Protein AF-A0A7S2MU26-F1 (afdb_monomer)

Secondary structure (DSSP, 8-state):
----------SS---EEEETTEEEE---GGGS-HHHHTTSPP-PPPPPPTT---SS--SEEEE--BTTTEES-TTT-S--SSPEEEETTEEE-TTS-EEEE-TTHHHHHHHHHHHHHTT---EEEEEE-S-HHHHHHHHHH-EEETTEEHHHHEEEEEEEE---TTTTTHHHHHHHHHHH---GGGEEE-

Solvent-accessible surface area (backbone atoms only — not comparable to full-atom values): 11649 Å² total; per-residue (Å²): 132,86,82,80,87,76,88,83,84,67,99,60,91,74,76,70,51,71,58,97,96,49,77,48,68,80,76,63,70,89,74,51,61,75,81,50,66,81,71,48,80,75,74,76,74,75,81,68,55,94,86,54,66,69,97,64,76,54,48,31,40,34,33,37,42,66,78,61,38,28,41,68,35,64,84,75,49,90,49,31,63,64,63,43,79,75,52,94,61,27,36,28,29,63,69,70,51,72,36,35,46,40,92,58,42,61,61,52,52,36,50,50,51,51,42,39,76,72,64,70,64,46,43,35,29,37,42,28,63,60,48,63,83,37,52,54,56,46,32,58,59,40,71,56,48,96,97,35,29,49,50,75,61,39,41,88,86,30,63,35,72,58,76,56,92,92,58,75,63,57,65,35,52,50,53,39,36,67,70,66,71,53,59,74,93,37,50,45,81,85

Structure (mmCIF, N/CA/C/O backbone):
data_AF-A0A7S2MU26-F1
#
_entry.id   AF-A0A7S2MU26-F1
#
loop_
_atom_site.group_PDB
_atom_site.id
_atom_site.type_symbol
_atom_site.label_atom_id
_atom_site.label_alt_id
_atom_site.label_comp_id
_atom_site.label_asym_id
_atom_site.label_entity_id
_atom_site.label_seq_id
_atom_site.pdbx_PDB_ins_code
_atom_site.Cartn_x
_atom_site.Cartn_y
_atom_site.Cartn_z
_atom_site.occupancy
_atom_site.B_iso_or_equiv
_atom_site.auth_seq_id
_atom_site.auth_comp_id
_atom_site.auth_asym_id
_atom_site.auth_atom_id
_atom_site.pdbx_PDB_model_num
ATOM 1 N N . ALA A 1 1 ? -25.580 27.764 -19.545 1.00 63.22 1 ALA A N 1
ATOM 2 C CA . ALA A 1 1 ? -25.760 26.609 -20.446 1.00 63.22 1 ALA A CA 1
ATOM 3 C C . ALA A 1 1 ? -24.429 26.361 -21.139 1.00 63.22 1 ALA A C 1
ATOM 5 O O . ALA A 1 1 ? -23.721 27.331 -21.369 1.00 63.22 1 ALA A O 1
ATOM 6 N N . THR A 1 2 ? -24.044 25.112 -21.388 1.00 62.62 2 THR A N 1
ATOM 7 C CA . THR A 1 2 ? -22.788 24.823 -22.097 1.00 62.62 2 THR A CA 1
ATOM 8 C C . THR A 1 2 ? -22.994 25.043 -23.589 1.00 62.62 2 THR A C 1
ATOM 10 O O . THR A 1 2 ? -23.892 24.432 -24.167 1.00 62.62 2 THR A O 1
ATOM 13 N N . ASP A 1 3 ? -22.174 25.894 -24.202 1.00 72.88 3 ASP A N 1
ATOM 14 C CA . ASP A 1 3 ? -22.275 26.177 -25.631 1.00 72.88 3 ASP A CA 1
A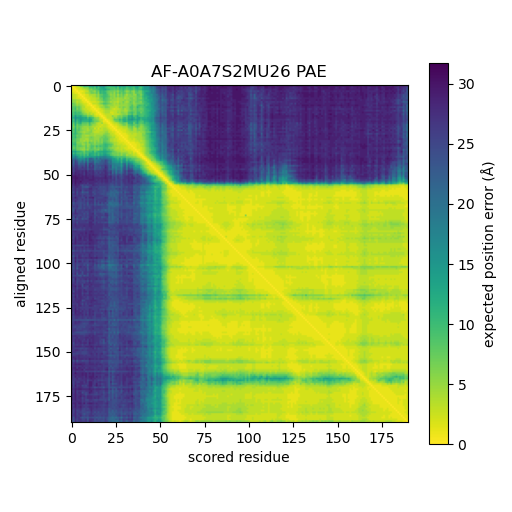TOM 15 C C . ASP A 1 3 ? -21.852 24.960 -26.458 1.00 72.88 3 ASP A C 1
ATOM 17 O O . ASP A 1 3 ? -20.739 24.439 -26.340 1.00 72.88 3 ASP A O 1
ATOM 21 N N . VAL A 1 4 ? -22.758 24.496 -27.319 1.00 73.31 4 VAL A N 1
ATOM 22 C CA . VAL A 1 4 ? -22.468 23.428 -28.277 1.00 73.31 4 VAL A CA 1
ATOM 23 C C . VAL A 1 4 ? -21.772 24.053 -29.480 1.00 73.31 4 VAL A C 1
ATOM 25 O O . VAL A 1 4 ? -22.410 24.648 -30.342 1.00 73.31 4 VAL A O 1
ATOM 28 N N . LEU A 1 5 ? -20.447 23.910 -29.536 1.00 71.56 5 LEU A N 1
ATOM 29 C CA . LEU A 1 5 ? -19.626 24.526 -30.583 1.00 71.56 5 LEU A CA 1
ATOM 30 C C . LEU A 1 5 ? -19.844 23.894 -31.967 1.00 71.56 5 LEU A C 1
ATOM 32 O O . LEU A 1 5 ? -19.774 24.592 -32.976 1.00 71.56 5 LEU A O 1
ATOM 36 N N . ARG A 1 6 ? -20.078 22.574 -32.031 1.00 67.62 6 ARG A N 1
ATOM 37 C CA . ARG A 1 6 ? -20.374 21.811 -33.259 1.00 67.62 6 ARG A CA 1
ATOM 38 C C . ARG A 1 6 ? -21.176 20.551 -32.932 1.00 67.62 6 ARG A C 1
ATOM 40 O O . ARG A 1 6 ? -20.992 19.964 -31.868 1.00 67.62 6 ARG A O 1
ATOM 47 N N . ALA A 1 7 ? -22.009 20.111 -33.873 1.00 73.56 7 ALA A N 1
ATOM 48 C CA . ALA A 1 7 ? -22.749 18.855 -33.800 1.00 73.56 7 ALA A CA 1
ATOM 49 C C . ALA A 1 7 ? -22.646 18.095 -35.129 1.00 73.56 7 ALA A C 1
ATOM 51 O O . ALA A 1 7 ? -22.616 18.702 -36.199 1.00 73.56 7 ALA A O 1
ATOM 52 N N . TRP A 1 8 ? -22.609 16.765 -35.054 1.00 70.12 8 TRP A N 1
ATOM 53 C CA . TRP A 1 8 ? -22.577 15.877 -36.215 1.00 70.12 8 TRP A CA 1
ATOM 54 C C . TRP A 1 8 ? -23.608 14.767 -36.052 1.00 70.12 8 TRP A C 1
ATOM 56 O O . TRP A 1 8 ? -23.779 14.227 -34.959 1.00 70.12 8 TRP A O 1
ATOM 66 N N . TRP A 1 9 ? -24.259 14.406 -37.155 1.00 74.19 9 TRP A N 1
ATOM 67 C CA . TRP A 1 9 ? -25.189 13.284 -37.205 1.00 74.19 9 TRP A CA 1
ATOM 68 C C . TRP A 1 9 ? -24.453 12.011 -37.601 1.00 74.19 9 TRP A C 1
ATOM 70 O O . TRP A 1 9 ? -23.693 11.996 -38.569 1.00 74.19 9 TRP A O 1
ATOM 80 N N . LEU A 1 10 ? -24.687 10.933 -36.854 1.00 68.19 10 LEU A N 1
ATOM 81 C CA . LEU A 1 10 ? -24.168 9.619 -37.213 1.00 68.19 10 LEU A CA 1
ATOM 82 C C . LEU A 1 10 ? -25.081 8.970 -38.263 1.00 68.19 10 LEU A C 1
ATOM 84 O O . LEU A 1 10 ? -26.303 9.054 -38.139 1.00 68.19 10 LEU A O 1
ATOM 88 N N . PRO A 1 11 ? -24.519 8.265 -39.260 1.00 70.75 11 PRO A N 1
ATOM 89 C CA . PRO A 1 11 ? -25.303 7.623 -40.317 1.00 70.75 11 PRO A CA 1
ATOM 90 C C . PRO A 1 11 ? -26.115 6.419 -39.818 1.00 70.75 11 PRO A C 1
ATOM 92 O O . PRO A 1 11 ? -26.994 5.928 -40.521 1.00 70.75 11 PRO A O 1
ATOM 95 N N . ARG A 1 12 ? -25.806 5.904 -38.620 1.00 71.00 12 ARG A N 1
ATOM 96 C CA . ARG A 1 12 ? -26.532 4.813 -37.964 1.00 71.00 12 ARG A CA 1
ATOM 97 C C . ARG A 1 12 ? -26.686 5.113 -36.469 1.00 71.00 12 ARG A C 1
ATOM 99 O O . ARG A 1 12 ? -25.740 5.628 -35.870 1.00 71.00 12 ARG A O 1
ATOM 106 N N . PRO A 1 13 ? -27.832 4.770 -35.855 1.00 73.88 13 PRO A N 1
ATOM 107 C CA . PRO A 1 13 ? -28.030 4.934 -34.419 1.00 73.88 13 PRO A CA 1
ATOM 108 C C . PRO A 1 13 ? -27.064 4.043 -33.627 1.00 73.88 13 PRO A C 1
ATOM 110 O O . PRO A 1 13 ? -26.784 2.908 -34.018 1.00 73.88 13 PRO A O 1
ATOM 113 N N . VAL A 1 14 ? -26.569 4.550 -32.495 1.00 74.94 14 VAL A N 1
ATOM 114 C CA . VAL A 1 14 ? -25.640 3.827 -31.611 1.00 74.94 14 VAL A CA 1
ATOM 115 C C . VAL A 1 14 ? -26.378 3.380 -30.359 1.00 74.94 14 VAL A C 1
ATOM 117 O O . VAL A 1 14 ? -27.167 4.135 -29.793 1.00 74.94 14 VAL A O 1
ATOM 120 N N . ARG A 1 15 ? -26.116 2.154 -29.901 1.00 77.38 15 ARG A N 1
ATOM 121 C CA . ARG A 1 15 ? -26.694 1.665 -28.647 1.00 77.38 15 ARG A CA 1
ATOM 122 C C . ARG A 1 15 ? -26.016 2.348 -27.466 1.00 77.38 15 ARG A C 1
ATOM 124 O O . ARG A 1 15 ? -24.821 2.174 -27.252 1.00 77.38 15 ARG A O 1
ATOM 131 N N . VAL A 1 16 ? -26.800 3.078 -26.685 1.00 77.94 16 VAL A N 1
ATOM 132 C CA . VAL A 1 16 ? -26.362 3.700 -25.433 1.00 77.94 16 VAL A CA 1
ATOM 133 C C . VAL A 1 16 ? -26.738 2.805 -24.247 1.00 77.94 16 VAL A C 1
ATOM 135 O O . VAL A 1 16 ? -27.772 2.137 -24.270 1.00 77.94 16 VAL A O 1
ATOM 138 N N . LYS A 1 17 ? -25.907 2.780 -23.203 1.00 71.25 17 LYS A N 1
ATOM 139 C CA . LYS A 1 17 ? -26.239 2.209 -21.887 1.00 71.25 17 LYS A CA 1
ATOM 140 C C . LYS A 1 17 ? -25.962 3.255 -20.809 1.00 71.25 17 LYS A C 1
ATOM 142 O O . LYS A 1 17 ? -24.968 3.973 -20.899 1.00 71.25 17 LYS A O 1
ATOM 147 N N . GLY A 1 18 ? -26.809 3.337 -19.788 1.00 72.75 18 GLY A N 1
ATOM 148 C CA . GLY A 1 18 ? -26.628 4.288 -18.691 1.00 72.75 18 GLY A CA 1
ATOM 149 C C . GLY A 1 18 ? -27.900 4.523 -17.886 1.00 72.75 18 GLY A C 1
ATOM 150 O O . GLY A 1 18 ? -28.928 3.901 -18.147 1.00 72.75 18 GLY A O 1
ATOM 151 N N . GLN A 1 19 ? -27.801 5.426 -16.915 1.00 55.31 19 GLN A N 1
ATOM 152 C CA . GLN A 1 19 ? -28.928 5.972 -16.157 1.00 55.31 19 GLN A CA 1
ATOM 153 C C . GLN A 1 19 ? -29.099 7.464 -16.507 1.00 55.31 19 GLN A C 1
ATOM 155 O O . GLN A 1 19 ? -28.171 8.058 -17.069 1.00 55.31 19 GLN A O 1
ATOM 160 N N . PRO A 1 20 ? -30.255 8.093 -16.216 1.00 59.41 20 PRO A N 1
ATOM 161 C CA . PRO A 1 20 ? -30.476 9.503 -16.529 1.00 59.41 20 PRO A CA 1
ATOM 162 C C . PRO A 1 20 ? -29.340 10.393 -16.005 1.00 59.41 20 PRO A C 1
ATOM 164 O O . PRO A 1 20 ? -29.012 10.365 -14.824 1.00 59.41 20 PRO A O 1
ATOM 167 N N . GLY A 1 21 ? -28.725 11.165 -16.905 1.00 61.19 21 GLY A N 1
ATOM 168 C CA . GLY A 1 21 ? -27.618 12.078 -16.597 1.00 61.19 21 GLY A CA 1
ATOM 169 C C . GLY A 1 21 ? -26.227 11.577 -17.001 1.00 61.19 21 GLY A C 1
ATOM 170 O O . GLY A 1 21 ? -25.357 12.407 -17.247 1.00 61.19 21 GLY A O 1
ATOM 171 N N . VAL A 1 22 ? -26.011 10.263 -17.164 1.00 59.53 22 VAL A N 1
ATOM 172 C CA . VAL A 1 22 ? -24.729 9.719 -17.651 1.00 59.53 22 VAL A CA 1
ATOM 173 C C . VAL A 1 22 ? -24.962 8.544 -18.595 1.00 59.53 22 VAL A C 1
ATOM 175 O O . VAL A 1 22 ? -25.379 7.456 -18.196 1.00 59.53 22 VAL A O 1
ATOM 178 N N . TRP A 1 23 ? -24.616 8.755 -19.862 1.00 67.38 23 TRP A N 1
ATOM 179 C CA . TRP A 1 23 ? -24.748 7.763 -20.922 1.00 67.38 23 TRP A CA 1
ATOM 180 C C . TRP A 1 23 ? -23.368 7.369 -21.428 1.00 67.38 23 TRP A C 1
ATOM 182 O O . TRP A 1 23 ? -22.530 8.227 -21.706 1.00 67.38 23 TRP A O 1
ATOM 192 N N . ARG A 1 24 ? -23.135 6.067 -21.583 1.00 70.88 24 ARG A N 1
ATOM 193 C CA . ARG A 1 24 ? -21.933 5.532 -22.217 1.00 70.88 24 ARG A CA 1
ATOM 194 C C . ARG A 1 24 ? -22.320 4.824 -23.508 1.00 70.88 24 ARG A C 1
ATOM 196 O O . ARG A 1 24 ? -23.299 4.081 -23.567 1.00 70.88 24 ARG A O 1
ATOM 203 N N . THR A 1 25 ? -21.528 5.051 -24.545 1.00 76.56 25 THR A N 1
ATOM 204 C CA . THR A 1 25 ? -21.662 4.375 -25.832 1.00 76.56 25 THR A CA 1
ATOM 205 C C . THR A 1 25 ? -20.289 4.124 -26.433 1.00 76.56 25 THR A C 1
ATOM 207 O O . THR A 1 25 ? -19.322 4.806 -26.091 1.00 76.56 25 THR A O 1
ATOM 210 N N . SER A 1 26 ? -20.209 3.139 -27.319 1.00 76.44 26 SER A N 1
ATOM 211 C CA . SER A 1 26 ? -19.020 2.859 -28.117 1.00 76.44 26 SER A CA 1
ATOM 212 C C . SER A 1 26 ? -19.318 3.253 -29.556 1.00 76.44 26 SER A C 1
ATOM 214 O O . SER A 1 26 ? -20.181 2.658 -30.200 1.00 76.44 26 SER A O 1
ATOM 216 N N . VAL A 1 27 ? -18.610 4.263 -30.056 1.00 73.19 27 VAL A N 1
ATOM 217 C CA . VAL A 1 27 ? -18.728 4.722 -31.443 1.00 73.19 27 VAL A CA 1
ATOM 218 C C . VAL A 1 27 ? -17.528 4.179 -32.222 1.00 73.19 27 VAL A C 1
ATOM 220 O O . VAL A 1 27 ? -16.396 4.512 -31.869 1.00 73.19 27 VAL A O 1
ATOM 223 N N . PRO A 1 28 ? -17.724 3.333 -33.251 1.00 70.69 28 PRO A N 1
ATOM 224 C CA . PRO A 1 28 ? -16.621 2.856 -34.080 1.00 70.69 28 PRO A CA 1
ATOM 225 C C . PRO A 1 28 ? -15.850 4.026 -34.697 1.00 70.69 28 PRO A C 1
ATOM 227 O O . PRO A 1 28 ? -16.462 4.932 -35.257 1.00 70.69 28 PRO A O 1
ATOM 230 N N . ALA A 1 29 ? -14.517 3.995 -34.660 1.00 71.00 29 ALA A N 1
ATOM 231 C CA . ALA A 1 29 ? -13.700 5.101 -35.171 1.00 71.00 29 ALA A CA 1
ATOM 232 C C . ALA A 1 29 ? -14.055 5.468 -36.625 1.00 71.00 29 ALA A C 1
ATOM 234 O O . ALA A 1 29 ? -14.172 6.637 -36.969 1.00 71.00 29 ALA A O 1
ATOM 235 N N . GLN A 1 30 ? -14.332 4.465 -37.459 1.00 75.69 30 GLN A N 1
ATOM 236 C CA . GLN A 1 30 ? -14.706 4.624 -38.868 1.00 75.69 30 GLN A CA 1
ATOM 237 C C . GLN A 1 30 ? -15.970 5.463 -39.131 1.00 75.69 30 GLN A C 1
ATOM 239 O O . GLN A 1 30 ? -16.144 5.935 -40.248 1.00 75.69 30 GLN A O 1
ATOM 244 N N . VAL A 1 31 ? -16.856 5.654 -38.142 1.00 73.81 31 VAL A N 1
ATOM 245 C CA . VAL A 1 31 ? -18.049 6.508 -38.310 1.00 73.81 31 VAL A CA 1
ATOM 246 C C . VAL A 1 31 ? -17.828 7.943 -37.827 1.00 73.81 31 VAL A C 1
ATOM 248 O O . VAL A 1 31 ? -18.733 8.769 -37.932 1.00 73.81 31 VAL A O 1
ATOM 251 N N . LEU A 1 32 ? -16.643 8.250 -37.291 1.00 73.12 32 LEU A N 1
ATOM 252 C CA . LEU A 1 32 ? -16.285 9.589 -36.844 1.00 73.12 32 LEU A CA 1
ATOM 253 C C . LEU A 1 32 ? -15.705 10.414 -38.004 1.00 73.12 32 LEU A C 1
ATOM 255 O O . LEU A 1 32 ? -14.879 9.899 -38.764 1.00 73.12 32 LEU A O 1
ATOM 259 N N . PRO A 1 33 ? -16.074 11.705 -38.124 1.00 73.31 33 PRO A N 1
ATOM 260 C CA . PRO A 1 33 ? -15.451 12.631 -39.062 1.00 73.31 33 PRO A CA 1
ATOM 261 C C . PRO A 1 33 ? -13.918 12.632 -38.939 1.00 73.31 33 PRO A C 1
ATOM 263 O O . PRO A 1 33 ? -13.427 12.696 -37.810 1.00 73.31 33 PRO A O 1
ATOM 266 N N . PRO A 1 34 ? -13.154 12.661 -40.053 1.00 74.94 34 PRO A N 1
ATOM 267 C CA . PRO A 1 34 ? -11.684 12.662 -40.051 1.00 74.94 34 PRO A CA 1
ATOM 268 C C . PRO A 1 34 ? -11.054 13.671 -39.079 1.00 74.94 34 PRO A C 1
ATOM 270 O O . PRO A 1 34 ? -10.099 13.352 -38.378 1.00 74.94 34 PRO A O 1
ATOM 273 N N . ALA A 1 35 ? -11.650 14.860 -38.961 1.00 72.88 35 ALA A N 1
ATOM 274 C CA . ALA A 1 35 ? -11.193 15.922 -38.066 1.00 72.88 35 ALA A CA 1
ATOM 275 C C . ALA A 1 35 ? -11.218 15.550 -36.569 1.00 72.88 35 ALA A C 1
ATOM 277 O O . ALA A 1 35 ? -10.471 16.136 -35.792 1.00 72.88 35 ALA A O 1
ATOM 278 N N . LEU A 1 36 ? -12.051 14.590 -36.150 1.00 69.94 36 LEU A N 1
ATOM 279 C CA . LEU A 1 36 ? -12.115 14.132 -34.758 1.00 69.94 36 LEU A CA 1
ATOM 280 C C . LEU A 1 36 ? -11.086 13.039 -34.439 1.00 69.94 36 LEU A C 1
ATOM 282 O O . LEU A 1 36 ? -10.737 12.874 -33.274 1.00 69.94 36 LEU A O 1
ATOM 286 N N . HIS A 1 37 ? -10.537 12.340 -35.438 1.00 70.06 37 HIS A N 1
ATOM 287 C CA . HIS A 1 37 ? -9.541 11.279 -35.206 1.00 70.06 37 HIS A CA 1
ATOM 288 C C . HIS A 1 37 ? -8.237 11.806 -34.603 1.00 70.06 37 HIS A C 1
ATOM 290 O O . HIS A 1 37 ? -7.586 11.091 -33.850 1.00 70.06 37 HIS A O 1
ATOM 296 N N . ALA A 1 38 ? -7.867 13.052 -34.910 1.00 65.69 38 ALA A N 1
ATOM 297 C CA . ALA A 1 38 ? -6.651 13.686 -34.397 1.00 65.69 38 ALA A CA 1
ATOM 298 C C . ALA A 1 38 ? -6.811 14.280 -32.984 1.00 65.69 38 ALA A C 1
ATOM 300 O O . ALA A 1 38 ? -5.814 14.557 -32.324 1.00 65.69 38 ALA A O 1
ATOM 301 N N . VAL A 1 39 ? -8.051 14.506 -32.536 1.00 64.31 39 VAL A N 1
ATOM 302 C CA . VAL A 1 39 ? -8.361 15.240 -31.293 1.00 64.31 39 VAL A CA 1
ATOM 303 C C . VAL A 1 39 ? -8.911 14.312 -30.211 1.00 64.31 39 VAL A C 1
ATOM 305 O O . VAL A 1 39 ? -8.829 14.620 -29.023 1.00 64.31 39 VAL A O 1
ATOM 308 N N . LEU A 1 40 ? -9.464 13.161 -30.598 1.00 62.88 40 LEU A N 1
ATOM 309 C CA . LEU A 1 40 ? -9.886 12.159 -29.635 1.00 62.88 40 LEU A CA 1
ATOM 310 C C . LEU A 1 40 ? -8.660 11.459 -29.044 1.00 62.88 40 LEU A C 1
ATOM 312 O O . LEU A 1 40 ? -7.769 11.054 -29.796 1.00 62.88 40 LEU A O 1
ATOM 316 N N . PRO A 1 41 ? -8.612 11.266 -27.714 1.00 57.66 41 PRO A N 1
ATOM 317 C CA . PRO A 1 41 ? -7.606 10.404 -27.125 1.00 57.66 41 PRO A CA 1
ATOM 318 C C . PRO A 1 41 ? -7.727 9.039 -27.802 1.00 57.66 41 PRO A C 1
ATOM 320 O O . PRO A 1 41 ? -8.812 8.448 -27.823 1.00 57.66 41 PRO A O 1
ATOM 323 N N . ARG A 1 42 ? -6.629 8.562 -28.409 1.00 57.31 42 ARG A N 1
ATOM 324 C CA . ARG A 1 42 ? -6.552 7.190 -28.922 1.00 57.31 42 ARG A CA 1
ATOM 325 C C . ARG A 1 42 ? -7.069 6.284 -27.813 1.00 57.31 42 ARG A C 1
ATOM 327 O O . ARG A 1 42 ? -6.603 6.399 -26.679 1.00 57.31 42 ARG A O 1
ATOM 334 N N . ALA A 1 43 ? -8.065 5.455 -28.132 1.00 54.31 43 ALA A N 1
ATOM 335 C CA . ALA A 1 43 ? -8.594 4.488 -27.184 1.00 54.31 43 ALA A CA 1
ATOM 336 C C . ALA A 1 43 ? -7.411 3.788 -26.511 1.00 54.31 43 ALA A C 1
ATOM 338 O O . ALA A 1 43 ? -6.463 3.400 -27.203 1.00 54.31 43 ALA A O 1
ATOM 339 N N . ALA A 1 44 ? -7.457 3.673 -25.179 1.00 53.00 44 ALA A N 1
ATOM 340 C CA . ALA A 1 44 ? -6.534 2.795 -24.480 1.00 53.00 44 ALA A CA 1
ATOM 341 C C . ALA A 1 44 ? -6.528 1.455 -25.236 1.00 53.00 44 ALA A C 1
ATOM 343 O O . ALA A 1 44 ? -7.610 1.018 -25.659 1.00 53.00 44 ALA A O 1
ATOM 344 N N . PRO A 1 45 ? -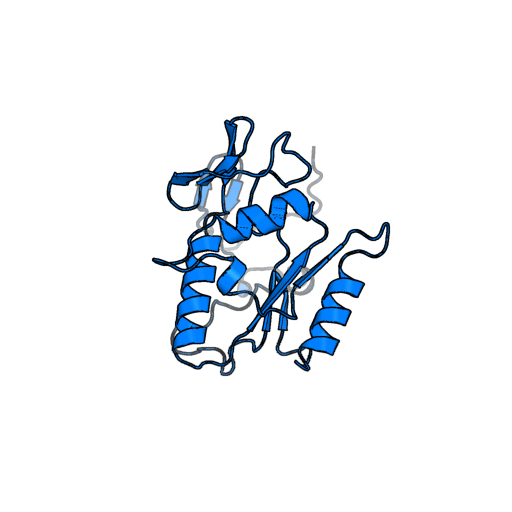5.347 0.867 -25.502 1.00 51.66 45 PRO A N 1
ATOM 345 C CA . PRO A 1 45 ? -5.275 -0.391 -26.226 1.00 51.66 45 PRO A CA 1
ATOM 346 C C . PRO A 1 45 ? -6.257 -1.381 -25.599 1.00 51.66 45 PRO A C 1
ATOM 348 O O . PRO A 1 45 ? -6.489 -1.348 -24.386 1.00 51.66 45 PRO A O 1
ATOM 351 N N . ALA A 1 46 ? -6.889 -2.206 -26.439 1.00 46.19 46 ALA A N 1
ATOM 352 C CA . ALA A 1 46 ? -7.763 -3.265 -25.953 1.00 46.19 46 ALA A CA 1
ATOM 353 C C . ALA A 1 46 ? -7.041 -4.029 -24.828 1.00 46.19 46 ALA A C 1
ATOM 355 O O . ALA A 1 46 ? -5.821 -4.201 -24.925 1.00 46.19 46 ALA A O 1
ATOM 356 N N . PRO A 1 47 ? -7.745 -4.450 -23.759 1.00 44.72 47 PRO A N 1
ATOM 357 C CA . PRO A 1 47 ? -7.120 -5.302 -22.760 1.00 44.72 47 PRO A CA 1
ATOM 358 C C . PRO A 1 47 ? -6.489 -6.491 -23.497 1.00 44.72 47 PRO A C 1
ATOM 360 O O . PRO A 1 47 ? -7.162 -7.061 -24.366 1.00 44.72 47 PRO A O 1
ATOM 363 N N . PRO A 1 48 ? -5.209 -6.807 -23.229 1.00 45.47 48 PRO A N 1
ATOM 364 C CA . PRO A 1 48 ? -4.520 -7.876 -23.934 1.00 45.47 48 PRO A CA 1
ATOM 365 C C . PRO A 1 48 ? -5.329 -9.167 -23.820 1.00 45.47 48 PRO A C 1
ATOM 367 O O . PRO A 1 48 ? -6.009 -9.416 -22.817 1.00 45.47 48 PRO A O 1
ATOM 370 N N . SER A 1 49 ? -5.288 -9.972 -24.880 1.00 40.50 49 SER A N 1
ATOM 371 C CA . SER A 1 49 ? -5.879 -11.310 -24.865 1.00 40.50 49 SER A CA 1
ATOM 372 C C . SER A 1 49 ? -5.326 -12.092 -23.660 1.00 40.50 49 SER A C 1
ATOM 374 O O . SER A 1 49 ? -4.157 -11.914 -23.331 1.00 40.50 49 SER A O 1
ATOM 376 N N . PRO A 1 50 ? -6.080 -13.004 -23.016 1.00 47.44 50 PRO A N 1
ATOM 377 C CA . PRO A 1 50 ? -5.546 -13.865 -21.950 1.00 47.44 50 PRO A CA 1
ATOM 378 C C . PRO A 1 50 ? -4.288 -14.663 -22.349 1.00 47.44 50 PRO A C 1
ATOM 380 O O . PRO A 1 50 ? -3.584 -15.165 -21.479 1.00 47.44 50 PRO A O 1
ATOM 383 N N . ALA A 1 51 ? -4.015 -14.786 -23.655 1.00 44.28 51 ALA A N 1
ATOM 384 C CA . ALA A 1 51 ? -2.818 -15.409 -24.219 1.00 44.28 51 ALA A CA 1
ATOM 385 C C . ALA A 1 51 ? -1.599 -14.465 -24.335 1.00 44.28 51 ALA A C 1
ATOM 387 O O . ALA A 1 51 ? -0.489 -14.935 -24.551 1.00 44.28 51 ALA A O 1
ATOM 388 N N . GLU A 1 52 ? -1.785 -13.155 -24.179 1.00 44.97 52 GLU A N 1
ATOM 389 C CA . GLU A 1 52 ? -0.732 -12.136 -24.138 1.00 44.97 52 GLU A CA 1
ATOM 390 C C . GLU A 1 52 ? -0.494 -11.738 -22.676 1.00 44.97 52 GLU A C 1
ATOM 392 O O . GLU A 1 52 ? -0.795 -10.626 -22.237 1.00 44.97 52 GLU A O 1
ATOM 397 N N . MET A 1 53 ? 0.035 -12.667 -21.878 1.00 43.94 53 MET A N 1
ATOM 398 C CA . MET A 1 53 ? 0.732 -12.254 -20.663 1.00 43.94 53 MET A CA 1
ATOM 399 C C . MET A 1 53 ? 1.879 -11.339 -21.111 1.00 43.94 53 MET A C 1
ATOM 401 O O . MET A 1 53 ? 2.647 -11.762 -21.975 1.00 43.94 53 MET A O 1
ATOM 405 N N . PRO A 1 54 ? 2.009 -10.097 -20.606 1.00 49.78 54 PRO A N 1
ATOM 406 C CA . PRO A 1 54 ? 3.175 -9.292 -20.936 1.00 49.78 54 PRO A CA 1
ATOM 407 C C . PRO A 1 54 ? 4.410 -10.117 -20.573 1.00 49.78 54 PRO A C 1
ATOM 409 O O . PRO A 1 54 ? 4.513 -10.576 -19.436 1.00 49.78 54 PRO A O 1
ATOM 412 N N . ASP A 1 55 ? 5.318 -10.317 -21.534 1.00 56.34 55 ASP A N 1
ATOM 413 C CA . ASP A 1 55 ? 6.498 -11.197 -21.432 1.00 56.34 55 ASP A CA 1
ATOM 414 C C . ASP A 1 55 ? 7.391 -10.919 -20.205 1.00 56.34 55 ASP A C 1
ATOM 416 O O . ASP A 1 55 ? 8.341 -11.656 -19.940 1.00 56.34 55 ASP A O 1
ATOM 420 N N . ARG A 1 56 ? 7.127 -9.848 -19.442 1.00 71.75 56 ARG A N 1
ATOM 421 C CA . ARG A 1 56 ? 7.796 -9.524 -18.184 1.00 71.75 56 ARG A CA 1
ATOM 422 C C . ARG A 1 56 ? 6.816 -8.910 -17.186 1.00 71.75 56 ARG A C 1
ATOM 424 O O . ARG A 1 56 ? 6.302 -7.814 -17.400 1.00 71.75 56 ARG A O 1
ATOM 431 N N . LEU A 1 57 ? 6.611 -9.594 -16.061 1.00 83.81 57 LEU A N 1
ATOM 432 C CA . LEU A 1 57 ? 6.065 -8.981 -14.849 1.00 83.81 57 LEU A CA 1
ATOM 433 C C . LEU A 1 57 ? 7.016 -7.861 -14.374 1.00 83.81 57 LEU A C 1
ATOM 435 O O . LEU A 1 57 ? 8.231 -7.973 -14.580 1.00 83.81 57 LEU A O 1
ATOM 439 N N . PRO A 1 58 ? 6.510 -6.787 -13.736 1.00 91.38 58 PRO A N 1
ATOM 440 C CA . PRO A 1 58 ? 7.380 -5.777 -13.144 1.00 91.38 58 PRO A CA 1
ATOM 441 C C . PRO A 1 58 ? 8.267 -6.426 -12.080 1.00 91.38 58 PRO A C 1
ATOM 443 O O . PRO A 1 58 ? 7.812 -7.262 -11.300 1.00 91.38 58 PRO A O 1
ATOM 446 N N . ARG A 1 59 ? 9.535 -6.019 -12.011 1.00 91.44 59 ARG A N 1
ATOM 447 C CA . ARG A 1 59 ? 10.459 -6.523 -10.980 1.00 91.44 59 ARG A CA 1
ATOM 448 C C . ARG A 1 59 ? 10.268 -5.824 -9.639 1.00 91.44 59 ARG A C 1
ATOM 450 O O . ARG A 1 59 ? 10.725 -6.322 -8.609 1.00 91.44 59 ARG A O 1
ATOM 457 N N . LEU A 1 60 ? 9.618 -4.664 -9.652 1.00 95.50 60 LEU A N 1
ATOM 458 C CA . LEU A 1 60 ? 9.346 -3.862 -8.473 1.00 95.50 60 LEU A CA 1
ATOM 459 C C . LEU A 1 60 ? 7.989 -3.175 -8.599 1.00 95.50 60 LEU A C 1
ATOM 461 O O . LEU A 1 60 ? 7.705 -2.530 -9.607 1.00 95.50 60 LEU A O 1
ATOM 465 N N . ILE A 1 61 ? 7.179 -3.280 -7.553 1.00 97.44 61 ILE A N 1
ATOM 466 C CA . ILE A 1 61 ? 5.927 -2.540 -7.421 1.00 97.44 61 ILE A CA 1
ATOM 467 C C . ILE A 1 61 ? 6.042 -1.627 -6.210 1.00 97.44 61 ILE A C 1
ATOM 469 O O . ILE A 1 61 ? 6.331 -2.084 -5.105 1.00 97.44 61 ILE A O 1
ATOM 473 N N . VAL A 1 62 ? 5.834 -0.335 -6.430 1.00 97.88 62 VAL A N 1
ATOM 474 C CA . VAL A 1 62 ? 5.929 0.711 -5.417 1.00 97.88 62 VAL A CA 1
ATOM 475 C C . VAL A 1 62 ? 4.530 1.237 -5.137 1.00 97.88 62 VAL A C 1
ATOM 477 O O . VAL A 1 62 ? 3.880 1.743 -6.045 1.00 97.88 62 VAL A O 1
ATOM 480 N N . PHE A 1 63 ? 4.087 1.137 -3.888 1.00 98.06 63 PHE A N 1
ATOM 481 C CA . PHE A 1 63 ? 2.796 1.650 -3.439 1.00 98.06 63 PHE A CA 1
ATOM 482 C C . PHE A 1 63 ? 2.966 2.992 -2.718 1.00 98.06 63 PHE A C 1
ATOM 484 O O . PHE A 1 63 ? 3.730 3.086 -1.748 1.00 98.06 63 PHE A O 1
ATOM 491 N N . ASP A 1 64 ? 2.213 4.018 -3.114 1.00 96.81 64 ASP A N 1
ATOM 492 C CA . ASP A 1 64 ? 1.739 4.992 -2.128 1.00 96.81 64 ASP A CA 1
ATOM 493 C C . ASP A 1 64 ? 0.713 4.332 -1.185 1.00 96.81 64 ASP A C 1
ATOM 495 O O . ASP A 1 64 ? 0.298 3.196 -1.391 1.00 96.81 64 ASP A O 1
ATOM 499 N N . LEU A 1 65 ? 0.328 5.012 -0.104 1.00 97.19 65 LEU A N 1
ATOM 500 C CA . LEU A 1 65 ? -0.562 4.463 0.918 1.00 97.19 65 LEU A CA 1
ATOM 501 C C . LEU A 1 65 ? -1.875 5.232 1.031 1.00 97.19 65 LEU A C 1
ATOM 503 O O . LEU A 1 65 ? -2.926 4.708 0.675 1.00 97.19 65 LEU A O 1
ATOM 507 N N . ASP A 1 66 ? -1.829 6.462 1.542 1.00 95.50 66 ASP A N 1
ATOM 508 C CA . ASP A 1 66 ? -3.025 7.281 1.742 1.00 95.50 66 ASP A CA 1
ATOM 509 C C . ASP A 1 66 ? -3.723 7.529 0.392 1.00 95.50 66 ASP A C 1
ATOM 511 O O . ASP A 1 66 ? -3.094 7.992 -0.556 1.00 95.50 66 ASP A O 1
ATOM 515 N N . GLY A 1 67 ? -5.006 7.162 0.289 1.00 93.38 67 GLY A N 1
ATOM 516 C CA . GLY A 1 67 ? -5.798 7.297 -0.939 1.00 93.38 67 GLY A CA 1
ATOM 517 C C . GLY A 1 67 ? -5.518 6.250 -2.028 1.00 93.38 67 GLY A C 1
ATOM 518 O O . GLY A 1 67 ? -6.186 6.268 -3.060 1.00 93.38 67 GLY A O 1
ATOM 519 N N . VAL A 1 68 ? -4.567 5.334 -1.804 1.00 96.25 68 VAL A N 1
ATOM 520 C CA . VAL A 1 68 ? -4.242 4.220 -2.719 1.00 96.25 68 VAL A CA 1
ATOM 521 C C . VAL A 1 68 ? -4.545 2.870 -2.082 1.00 96.25 68 VAL A C 1
ATOM 523 O O . VAL A 1 68 ? -5.176 2.007 -2.691 1.00 96.25 68 VAL A O 1
ATOM 526 N N . VAL A 1 69 ? -4.121 2.684 -0.834 1.00 98.25 69 VAL A N 1
ATOM 527 C CA . VAL A 1 69 ? -4.280 1.439 -0.080 1.00 98.25 69 VAL A CA 1
ATOM 528 C C . VAL A 1 69 ? -5.522 1.492 0.803 1.00 98.25 69 VAL A C 1
ATOM 530 O O . VAL A 1 69 ? -6.238 0.496 0.899 1.00 98.25 69 VAL A O 1
ATOM 533 N N . TRP A 1 70 ? -5.815 2.643 1.408 1.00 98.38 70 TRP A N 1
ATOM 534 C CA . TRP A 1 70 ? -6.930 2.786 2.340 1.00 98.38 70 TRP A CA 1
ATOM 535 C C . TRP A 1 70 ? -7.591 4.164 2.324 1.00 98.38 70 TRP A C 1
ATOM 537 O O . TRP A 1 70 ? -7.009 5.170 1.907 1.00 98.38 70 TRP A O 1
ATOM 547 N N . SER A 1 71 ? -8.790 4.195 2.904 1.00 97.56 71 SER A N 1
ATOM 548 C CA . SER A 1 71 ? -9.535 5.392 3.280 1.00 97.56 71 SER A CA 1
ATOM 549 C C . SER A 1 71 ? -10.185 5.191 4.662 1.00 97.56 71 SER A C 1
ATOM 551 O O . SER A 1 71 ? -10.605 4.073 4.967 1.00 97.56 71 SER A O 1
ATOM 553 N N . PRO A 1 72 ? -10.298 6.223 5.516 1.00 98.12 72 PRO A N 1
ATOM 554 C CA . PRO A 1 72 ? -9.769 7.578 5.344 1.00 98.12 72 PRO A CA 1
ATOM 555 C C . PRO A 1 72 ? -8.233 7.622 5.387 1.00 98.12 72 PRO A C 1
ATOM 557 O O . PRO A 1 72 ? -7.574 6.695 5.861 1.00 98.12 72 PRO A O 1
ATOM 560 N N . GLU A 1 73 ? -7.651 8.713 4.893 1.00 97.88 73 GLU A N 1
ATOM 561 C CA . GLU A 1 73 ? -6.205 8.937 4.967 1.00 97.88 73 GLU A CA 1
ATOM 562 C C . GLU A 1 73 ? -5.756 9.112 6.427 1.00 97.88 73 GLU A C 1
ATOM 564 O O . GLU A 1 73 ? -6.485 9.636 7.272 1.00 97.88 73 GLU A O 1
ATOM 569 N N . MET A 1 74 ? -4.522 8.732 6.761 1.00 97.38 74 MET A N 1
ATOM 570 C CA . MET A 1 74 ? -4.055 8.728 8.155 1.00 97.38 74 MET A CA 1
ATOM 571 C C . MET A 1 74 ? -4.040 10.117 8.813 1.00 97.38 74 MET A C 1
ATOM 573 O O . MET A 1 74 ? -4.065 10.227 10.045 1.00 97.38 74 MET A O 1
ATOM 577 N N . TYR A 1 75 ? -3.970 11.193 8.024 1.00 95.56 75 TYR A N 1
ATOM 578 C CA . TYR A 1 75 ? -4.077 12.557 8.548 1.00 95.56 75 TYR A CA 1
ATOM 579 C C . TYR A 1 75 ? -5.521 12.954 8.898 1.00 95.56 75 TYR A C 1
ATOM 581 O O . TYR A 1 75 ? -5.704 13.894 9.669 1.00 95.56 75 TYR A O 1
ATOM 589 N N . GLN A 1 76 ? -6.517 12.258 8.343 1.00 98.12 76 GLN A N 1
ATOM 590 C CA . GLN A 1 76 ? -7.944 12.517 8.549 1.00 98.12 76 GLN A CA 1
ATOM 591 C C . GLN A 1 76 ? -8.482 11.815 9.803 1.00 98.12 76 GLN A C 1
ATOM 593 O O . GLN A 1 76 ? -9.471 12.265 10.373 1.00 98.12 76 GLN A O 1
ATOM 598 N N . THR A 1 77 ? -7.826 10.744 10.260 1.00 97.75 77 THR A N 1
ATOM 599 C CA . THR A 1 77 ? -8.208 10.037 11.491 1.00 97.75 77 THR A CA 1
ATOM 600 C C . THR A 1 77 ? -7.750 10.783 12.741 1.00 97.75 77 THR A C 1
ATOM 602 O O . THR A 1 77 ? -6.679 11.402 12.769 1.00 97.75 77 THR A O 1
ATOM 605 N N . ARG A 1 78 ? -8.521 10.685 13.824 1.00 97.12 78 ARG A N 1
ATOM 606 C CA . ARG A 1 78 ? -8.108 11.157 15.154 1.00 97.12 78 ARG A CA 1
ATOM 607 C C . ARG A 1 78 ? -7.205 10.133 15.834 1.00 97.12 78 ARG A C 1
ATOM 609 O O . ARG A 1 78 ? -6.150 10.498 16.351 1.00 97.12 78 ARG A O 1
ATOM 616 N N . GLY A 1 79 ? -7.588 8.862 15.780 1.00 96.31 79 GLY A N 1
ATOM 617 C CA . GLY A 1 79 ? -6.860 7.752 16.380 1.00 96.31 79 GLY A CA 1
ATOM 618 C C . GLY A 1 79 ? -5.707 7.221 15.531 1.00 96.31 79 GLY A C 1
ATOM 619 O O . GLY A 1 79 ? -5.325 7.768 14.493 1.00 96.31 79 GLY A O 1
ATOM 620 N N . GLY A 1 80 ? -5.135 6.122 16.006 1.00 96.69 80 GLY A N 1
ATOM 621 C CA . GLY A 1 80 ? -4.068 5.372 15.355 1.00 96.69 80 GLY A CA 1
ATOM 622 C C . GLY A 1 80 ? -3.982 3.985 15.979 1.00 96.69 80 GLY A C 1
ATOM 623 O O . GLY A 1 80 ? -5.002 3.413 16.355 1.00 96.69 80 GLY A O 1
ATOM 624 N N . ALA A 1 81 ? -2.771 3.465 16.153 1.00 97.44 81 ALA A N 1
ATOM 625 C CA . ALA A 1 81 ? -2.581 2.237 16.916 1.00 97.44 81 ALA A CA 1
ATOM 626 C C . ALA A 1 81 ? -3.112 2.362 18.371 1.00 97.44 81 ALA A C 1
ATOM 628 O O . ALA A 1 81 ? -3.096 3.466 18.927 1.00 97.44 81 ALA A O 1
ATOM 629 N N . PRO A 1 82 ? -3.506 1.249 19.022 1.00 98.19 82 PRO A N 1
ATOM 630 C CA . PRO A 1 82 ? -3.626 -0.097 18.453 1.00 98.19 82 PRO A CA 1
ATOM 631 C C . PRO A 1 82 ? -4.762 -0.206 17.427 1.00 98.19 82 PRO A C 1
ATOM 633 O O . PRO A 1 82 ? -5.798 0.439 17.565 1.00 98.19 82 PRO A O 1
ATOM 636 N N . TYR A 1 83 ? -4.555 -1.044 16.409 1.00 98.50 83 TYR A N 1
ATOM 637 C CA . TYR A 1 83 ? -5.587 -1.391 15.434 1.00 98.50 83 TYR A CA 1
ATOM 638 C C . TYR A 1 83 ? -6.153 -2.774 15.741 1.00 98.50 83 TYR A C 1
ATOM 640 O O . TYR A 1 83 ? -5.401 -3.703 16.033 1.00 98.50 83 TYR A O 1
ATOM 648 N N . ARG A 1 84 ? -7.474 -2.914 15.633 1.00 98.19 84 ARG A N 1
ATOM 649 C CA . ARG A 1 84 ? -8.184 -4.194 15.692 1.00 98.19 84 ARG A CA 1
ATOM 650 C C . ARG A 1 84 ? -8.802 -4.486 14.333 1.00 98.19 84 ARG A C 1
ATOM 652 O O . ARG A 1 84 ? -9.456 -3.618 13.766 1.00 98.19 84 ARG A O 1
ATOM 659 N N . ILE A 1 85 ? -8.654 -5.711 13.841 1.00 98.06 85 ILE A N 1
ATOM 660 C CA . ILE A 1 85 ? -9.341 -6.149 12.623 1.00 98.06 85 ILE A CA 1
ATOM 661 C C . ILE A 1 85 ? -10.812 -6.395 12.946 1.00 98.06 85 ILE A C 1
ATOM 663 O O . ILE A 1 85 ? -11.138 -7.148 13.866 1.00 98.06 85 ILE A O 1
ATOM 667 N N . ALA A 1 86 ? -11.693 -5.702 12.231 1.00 97.44 86 ALA A N 1
ATOM 668 C CA . ALA A 1 86 ? -13.137 -5.841 12.371 1.00 97.44 86 ALA A CA 1
ATOM 669 C C . ALA A 1 86 ? -13.686 -6.881 11.392 1.00 97.44 86 ALA A C 1
ATOM 671 O O . ALA A 1 86 ? -14.504 -7.714 11.769 1.00 97.44 86 ALA A O 1
ATOM 672 N N . SER A 1 87 ? -13.207 -6.837 10.149 1.00 96.69 87 SER A N 1
ATOM 673 C CA . SER A 1 87 ? -13.516 -7.788 9.080 1.00 96.69 87 SER A CA 1
ATOM 674 C C . SER A 1 87 ? -12.429 -7.723 7.998 1.00 96.69 87 SER A C 1
ATOM 676 O O . SER A 1 87 ? -11.444 -6.994 8.148 1.00 96.69 87 SER A O 1
ATOM 678 N N . GLU A 1 88 ? -12.570 -8.509 6.930 1.00 94.44 88 GLU A N 1
ATOM 679 C CA . GLU A 1 88 ? -11.628 -8.507 5.810 1.00 94.44 88 GLU A CA 1
ATOM 680 C C . GLU A 1 88 ? -11.486 -7.097 5.213 1.00 94.44 88 GLU A C 1
ATOM 682 O O . GLU A 1 88 ? -12.459 -6.487 4.778 1.00 94.44 88 GLU A O 1
ATOM 687 N N . GLY A 1 89 ? -10.263 -6.562 5.228 1.00 96.06 89 GLY A N 1
ATOM 688 C CA . GLY A 1 89 ? -9.976 -5.214 4.738 1.00 96.06 89 GLY A CA 1
ATOM 689 C C . GLY A 1 89 ? -10.485 -4.068 5.620 1.00 96.06 89 GLY A C 1
ATOM 690 O O . GLY A 1 89 ? -10.421 -2.925 5.178 1.00 96.06 89 GLY A O 1
ATOM 691 N N . VAL A 1 90 ? -10.952 -4.328 6.849 1.00 98.19 90 VAL A N 1
ATOM 692 C CA . VAL A 1 90 ? -11.439 -3.284 7.769 1.00 98.19 90 VAL A CA 1
ATOM 693 C C . VAL A 1 90 ? -10.701 -3.330 9.108 1.00 98.19 90 VAL A C 1
ATOM 695 O O . VAL A 1 90 ? -10.796 -4.305 9.860 1.00 98.19 90 VAL A O 1
ATOM 698 N N . ALA A 1 91 ? -10.004 -2.241 9.443 1.00 98.50 91 ALA A N 1
ATOM 699 C CA . ALA A 1 91 ? -9.459 -1.982 10.778 1.00 98.50 91 ALA A CA 1
ATOM 700 C C . ALA A 1 91 ? -10.312 -0.982 11.546 1.00 98.50 91 ALA A C 1
ATOM 702 O O . ALA A 1 91 ? -10.858 -0.048 10.976 1.00 98.50 91 ALA A O 1
ATOM 703 N N . ILE A 1 92 ? -10.303 -1.113 12.866 1.00 98.75 92 ILE A N 1
ATOM 704 C CA . ILE A 1 92 ? -10.767 -0.096 13.802 1.00 98.75 92 ILE A CA 1
ATOM 705 C C . ILE A 1 92 ? -9.561 0.404 14.589 1.00 98.75 92 ILE A C 1
ATOM 707 O O . ILE A 1 92 ? -8.775 -0.396 15.105 1.00 98.75 92 ILE A O 1
ATOM 711 N N . ASN A 1 93 ? -9.396 1.720 14.660 1.00 98.62 93 ASN A N 1
ATOM 712 C CA . ASN A 1 93 ? -8.303 2.353 15.391 1.00 98.62 93 ASN A CA 1
ATOM 713 C C . ASN A 1 93 ? -8.617 2.531 16.891 1.00 98.62 93 ASN A C 1
ATOM 715 O O . ASN A 1 93 ? -9.705 2.206 17.369 1.00 98.62 93 ASN A O 1
ATOM 719 N N . SER A 1 94 ? -7.671 3.092 17.644 1.00 98.44 94 SER A N 1
ATOM 720 C CA . SER A 1 94 ? -7.793 3.304 19.095 1.00 98.44 94 SER A CA 1
ATOM 721 C C . SER A 1 94 ? -8.944 4.208 19.547 1.00 98.44 94 SER A C 1
ATOM 723 O O . SER A 1 94 ? -9.315 4.179 20.718 1.00 98.44 94 SER A O 1
ATOM 725 N N . THR A 1 95 ? -9.523 4.997 18.642 1.00 98.25 95 THR A N 1
ATOM 726 C CA . THR A 1 95 ? -10.665 5.880 18.914 1.00 98.25 95 THR A CA 1
ATOM 727 C C . THR A 1 95 ? -11.980 5.344 18.347 1.00 98.25 95 THR A C 1
ATOM 729 O O . THR A 1 95 ? -12.984 6.048 18.387 1.00 98.25 95 THR A O 1
ATOM 732 N N . GLY A 1 96 ? -11.990 4.115 17.821 1.00 98.31 96 GLY A N 1
ATOM 733 C CA . GLY A 1 96 ? -13.184 3.495 17.251 1.00 98.31 96 GLY A CA 1
ATOM 734 C C . GLY A 1 96 ? -13.495 3.899 15.807 1.00 98.31 96 GLY A C 1
ATOM 735 O O . GLY A 1 96 ? -14.573 3.571 15.325 1.00 98.31 96 GLY A O 1
ATOM 736 N N . GLU A 1 97 ? -12.593 4.597 15.109 1.00 98.56 97 GLU A N 1
ATOM 737 C CA . GLU A 1 97 ? -12.794 4.965 13.701 1.00 98.56 97 GLU A CA 1
ATOM 738 C C . GLU A 1 97 ? -12.428 3.786 12.788 1.00 98.56 97 GLU A C 1
ATOM 740 O O . GLU A 1 97 ? -11.390 3.143 12.986 1.00 98.56 97 GLU A O 1
ATOM 745 N N . GLU A 1 98 ? -13.263 3.529 11.780 1.00 98.56 98 GLU A N 1
ATOM 746 C CA . GLU A 1 98 ? -13.036 2.493 10.772 1.00 98.56 98 GLU A CA 1
ATOM 747 C C . GLU A 1 98 ? -12.103 2.981 9.658 1.00 98.56 98 GLU A C 1
ATOM 749 O O . GLU A 1 98 ? -12.180 4.121 9.196 1.00 98.56 98 GLU A O 1
ATOM 754 N N . ILE A 1 99 ? -11.214 2.090 9.231 1.00 98.62 99 ILE A N 1
ATOM 755 C CA . ILE A 1 99 ? -10.278 2.271 8.128 1.00 98.62 99 ILE A CA 1
ATOM 756 C C . ILE A 1 99 ? -10.470 1.101 7.177 1.00 98.62 99 ILE A C 1
ATOM 758 O O . ILE A 1 99 ? -10.319 -0.058 7.568 1.00 98.62 99 ILE A O 1
ATOM 762 N N . PHE A 1 100 ? -10.781 1.424 5.931 1.00 98.44 100 PHE A N 1
ATOM 763 C CA . PHE A 1 100 ? -11.129 0.481 4.883 1.00 98.44 100 PHE A CA 1
ATOM 764 C C . PHE A 1 100 ? -9.990 0.401 3.880 1.00 98.44 100 PHE A C 1
ATOM 766 O O . PHE A 1 100 ? -9.523 1.429 3.387 1.00 98.44 100 PHE A O 1
ATOM 773 N N . LEU A 1 101 ? -9.568 -0.811 3.537 1.00 98.00 101 LEU A N 1
ATOM 774 C CA . LEU A 1 101 ? -8.783 -1.030 2.332 1.00 98.00 101 LEU A CA 1
ATOM 775 C C . LEU A 1 101 ? -9.659 -0.766 1.104 1.00 98.00 101 LEU A C 1
ATOM 777 O O . LEU A 1 101 ? -10.841 -1.105 1.095 1.00 98.00 101 LEU A O 1
ATOM 781 N N . HIS A 1 102 ? -9.083 -0.203 0.044 1.00 96.94 102 HIS A N 1
ATOM 782 C CA . HIS A 1 102 ? -9.803 -0.105 -1.226 1.00 96.94 102 HIS A CA 1
ATOM 783 C C . HIS A 1 102 ? -10.047 -1.501 -1.828 1.00 96.94 102 HIS A C 1
ATOM 785 O O . HIS A 1 102 ? -9.194 -2.383 -1.729 1.00 96.94 102 HIS A O 1
ATOM 791 N N . ASP A 1 103 ? -11.182 -1.691 -2.509 1.00 89.56 103 ASP A N 1
ATOM 792 C CA . ASP A 1 103 ? -11.731 -2.999 -2.914 1.00 89.56 103 ASP A CA 1
ATOM 793 C C . ASP A 1 103 ? -10.745 -3.978 -3.570 1.00 89.56 103 ASP A C 1
ATOM 795 O O . ASP A 1 103 ? -10.890 -5.194 -3.438 1.00 89.56 103 ASP A O 1
ATOM 799 N N . ALA A 1 104 ? -9.785 -3.478 -4.353 1.00 92.88 104 ALA A N 1
ATOM 800 C CA . ALA A 1 104 ? -8.825 -4.302 -5.087 1.00 92.88 104 ALA A CA 1
ATOM 801 C C . ALA A 1 104 ? -7.527 -4.579 -4.316 1.00 92.88 104 ALA A C 1
ATOM 803 O O . ALA A 1 104 ? -6.803 -5.505 -4.679 1.00 92.88 104 ALA A O 1
ATOM 804 N N . VAL A 1 105 ? -7.234 -3.809 -3.268 1.00 95.75 105 VAL A N 1
ATOM 805 C CA . VAL A 1 105 ? -5.940 -3.811 -2.572 1.00 95.75 105 VAL A CA 1
ATOM 806 C C . VAL A 1 105 ? -5.630 -5.187 -2.020 1.00 95.75 105 VAL A C 1
ATOM 808 O O . VAL A 1 105 ? -4.577 -5.736 -2.329 1.00 95.75 105 VAL A O 1
ATOM 811 N N . LEU A 1 106 ? -6.564 -5.787 -1.281 1.00 94.25 106 LEU A N 1
ATOM 812 C CA . LEU A 1 106 ? -6.319 -7.092 -0.681 1.00 94.25 106 LEU A CA 1
ATOM 813 C C . LEU A 1 10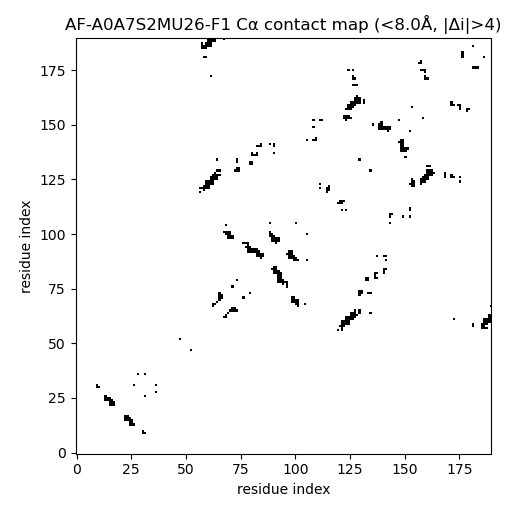6 ? -6.055 -8.161 -1.751 1.00 94.25 106 LEU A C 1
ATOM 815 O O . LEU A 1 106 ? -5.072 -8.886 -1.658 1.00 94.25 106 LEU A O 1
ATOM 819 N N . ARG A 1 107 ? -6.849 -8.182 -2.832 1.00 93.56 107 ARG A N 1
ATOM 820 C CA . ARG A 1 107 ? -6.648 -9.120 -3.952 1.00 93.56 107 ARG A CA 1
ATOM 821 C C . ARG A 1 107 ? -5.292 -8.935 -4.631 1.00 93.56 107 ARG A C 1
ATOM 823 O O . ARG A 1 107 ? -4.638 -9.924 -4.956 1.00 93.56 107 ARG A O 1
ATOM 830 N N . VAL A 1 108 ? -4.866 -7.689 -4.844 1.00 96.19 108 VAL A N 1
ATOM 831 C CA . VAL A 1 108 ? -3.553 -7.381 -5.427 1.00 96.19 108 VAL A CA 1
ATOM 832 C C . VAL A 1 108 ? -2.441 -7.857 -4.500 1.00 96.19 108 VAL A C 1
ATOM 834 O O . VAL A 1 108 ? -1.543 -8.557 -4.948 1.00 96.19 108 VAL A O 1
ATOM 837 N N . TRP A 1 109 ? -2.507 -7.553 -3.207 1.00 97.00 109 TRP A N 1
ATOM 838 C CA . TRP A 1 109 ? -1.464 -7.947 -2.260 1.00 97.00 109 TRP A CA 1
ATOM 839 C C . TRP A 1 109 ? -1.395 -9.469 -2.076 1.00 97.00 109 TRP A C 1
ATOM 841 O O . TRP A 1 109 ? -0.298 -10.023 -2.068 1.00 97.00 109 TRP A O 1
ATOM 851 N N . SER A 1 110 ? -2.528 -10.178 -2.050 1.00 95.25 110 SER A N 1
ATOM 852 C CA . SER A 1 110 ? -2.542 -11.649 -2.043 1.00 95.25 110 SER A CA 1
ATOM 853 C C . SER A 1 110 ? -1.951 -12.242 -3.329 1.00 95.25 110 SER A C 1
ATOM 855 O O . SER A 1 110 ? -1.225 -13.236 -3.274 1.00 95.25 110 SER A O 1
ATOM 857 N N . LEU A 1 111 ? -2.198 -11.624 -4.492 1.00 95.00 111 LEU A N 1
ATOM 858 C CA . LEU A 1 111 ? -1.549 -12.015 -5.748 1.00 95.00 111 LEU A CA 1
ATOM 859 C C . LEU A 1 111 ? -0.029 -11.812 -5.679 1.00 95.00 111 LEU A C 1
ATOM 861 O O . LEU A 1 111 ? 0.713 -12.690 -6.110 1.00 95.00 111 LEU A O 1
ATOM 865 N N . LEU A 1 112 ? 0.438 -10.691 -5.125 1.00 95.38 112 LEU A N 1
ATOM 866 C CA . LEU A 1 112 ? 1.868 -10.411 -4.978 1.00 95.38 112 LEU A CA 1
ATOM 867 C C . LEU A 1 112 ? 2.556 -11.377 -4.017 1.00 95.38 112 LEU A C 1
ATOM 869 O O . LEU A 1 112 ? 3.660 -11.826 -4.316 1.00 95.38 112 LEU A O 1
ATOM 873 N N . LEU A 1 113 ? 1.892 -11.757 -2.922 1.00 94.62 113 LEU A N 1
ATOM 874 C CA . LEU A 1 113 ? 2.377 -12.819 -2.043 1.00 94.62 113 LEU A CA 1
ATOM 875 C C . LEU A 1 113 ? 2.571 -14.118 -2.827 1.00 94.62 113 LEU A C 1
ATOM 877 O O . LEU A 1 113 ? 3.662 -14.681 -2.808 1.00 94.62 113 LEU A O 1
ATOM 881 N N . ARG A 1 114 ? 1.545 -14.550 -3.570 1.00 94.19 114 ARG A N 1
ATOM 882 C CA . ARG A 1 114 ? 1.607 -15.770 -4.381 1.00 94.19 114 ARG A CA 1
ATOM 883 C C . ARG A 1 114 ? 2.752 -15.719 -5.397 1.00 94.19 114 ARG A C 1
ATOM 885 O O . ARG A 1 114 ? 3.567 -16.635 -5.440 1.00 94.19 114 ARG A O 1
ATOM 892 N N . LEU A 1 115 ? 2.856 -14.633 -6.164 1.00 90.81 115 LEU A N 1
ATOM 893 C CA . LEU A 1 115 ? 3.911 -14.466 -7.169 1.00 90.81 115 LEU A CA 1
ATOM 894 C C . LEU A 1 115 ? 5.316 -14.443 -6.542 1.00 90.81 115 LEU A C 1
ATOM 896 O O . LEU A 1 115 ? 6.256 -14.994 -7.112 1.00 90.81 115 LEU A O 1
ATOM 900 N N . SER A 1 116 ? 5.460 -13.846 -5.359 1.00 88.06 116 SER A N 1
ATOM 901 C CA . SER A 1 116 ? 6.711 -13.881 -4.599 1.00 88.06 116 SER A CA 1
ATOM 902 C C . SER A 1 116 ? 7.064 -15.310 -4.169 1.00 88.06 116 SER A C 1
ATOM 904 O O . SER A 1 116 ? 8.172 -15.775 -4.434 1.00 88.06 116 SER A O 1
ATOM 906 N N . THR A 1 117 ? 6.105 -16.056 -3.603 1.00 88.94 117 THR A N 1
ATOM 907 C CA . THR A 1 117 ? 6.317 -17.452 -3.170 1.00 88.94 117 THR A CA 1
ATOM 908 C C . THR A 1 117 ? 6.584 -18.424 -4.320 1.00 88.94 117 THR A C 1
ATOM 910 O O . THR A 1 117 ? 7.303 -19.400 -4.139 1.00 88.94 117 THR A O 1
ATOM 913 N N . GLU A 1 118 ? 6.052 -18.146 -5.511 1.00 90.06 118 GLU A N 1
ATOM 914 C CA . GLU A 1 118 ? 6.298 -18.918 -6.737 1.00 90.06 118 GLU A CA 1
ATOM 915 C C . GLU A 1 118 ? 7.646 -18.573 -7.404 1.00 90.06 118 GLU A C 1
ATOM 917 O O . GLU A 1 118 ? 8.006 -19.175 -8.413 1.00 90.06 118 GLU A O 1
ATOM 922 N N . GLY A 1 119 ? 8.414 -17.623 -6.855 1.00 86.50 119 GLY A N 1
ATOM 923 C CA . GLY A 1 119 ? 9.760 -17.306 -7.335 1.00 86.50 119 GLY A CA 1
ATOM 924 C C . GLY A 1 119 ? 9.815 -16.349 -8.529 1.00 86.50 119 GLY A C 1
ATOM 925 O O . GLY A 1 119 ? 10.864 -16.238 -9.162 1.00 86.50 119 GLY A O 1
ATOM 926 N N . HIS A 1 120 ? 8.745 -15.598 -8.822 1.00 86.69 120 HIS A N 1
ATOM 927 C CA . HIS A 1 120 ? 8.719 -14.637 -9.943 1.00 86.69 120 HIS A CA 1
ATOM 928 C C . HIS A 1 120 ? 9.588 -13.385 -9.719 1.00 86.69 120 HIS A C 1
ATOM 930 O O . HIS A 1 120 ? 9.653 -12.508 -10.578 1.00 86.69 120 HIS A O 1
ATOM 936 N N . GLY A 1 121 ? 10.267 -13.272 -8.572 1.00 87.75 121 GLY A N 1
ATOM 937 C CA . GLY A 1 121 ? 11.257 -12.220 -8.316 1.00 87.75 121 GLY A CA 1
ATOM 938 C C . GLY A 1 121 ? 10.686 -10.799 -8.239 1.00 87.75 121 GLY A C 1
ATOM 939 O O . GLY A 1 121 ? 11.430 -9.837 -8.439 1.00 87.75 121 GLY A O 1
ATOM 940 N N . ILE A 1 122 ? 9.385 -10.661 -7.962 1.00 92.19 122 ILE A N 1
ATOM 941 C CA . ILE A 1 122 ? 8.716 -9.371 -7.770 1.00 92.19 122 ILE A CA 1
ATOM 942 C C . ILE A 1 122 ? 8.968 -8.887 -6.346 1.00 92.19 122 ILE A C 1
ATOM 944 O O . ILE A 1 122 ? 8.694 -9.600 -5.382 1.00 92.19 122 ILE A O 1
ATOM 948 N N . ARG A 1 123 ? 9.448 -7.652 -6.208 1.00 95.50 123 ARG A N 1
ATOM 949 C CA . ARG A 1 123 ? 9.577 -6.981 -4.911 1.00 95.50 123 ARG A CA 1
ATOM 950 C C . ARG A 1 123 ? 8.480 -5.945 -4.717 1.00 95.50 123 ARG A C 1
ATOM 952 O O . ARG A 1 123 ? 8.062 -5.291 -5.670 1.00 95.50 123 ARG A O 1
ATOM 959 N N . VAL A 1 124 ? 8.054 -5.774 -3.469 1.00 97.94 124 VAL A N 1
ATOM 960 C CA . VAL A 1 124 ? 7.106 -4.732 -3.061 1.00 97.94 124 VAL A CA 1
ATOM 961 C C . VAL A 1 124 ? 7.845 -3.664 -2.268 1.00 97.94 124 VAL A C 1
ATOM 963 O O . VAL A 1 124 ? 8.662 -3.975 -1.400 1.00 97.94 124 VAL A O 1
ATOM 966 N N . ALA A 1 125 ? 7.547 -2.409 -2.571 1.00 98.38 125 ALA A N 1
ATOM 967 C CA . ALA A 1 125 ? 8.092 -1.232 -1.920 1.00 98.38 125 ALA A CA 1
ATOM 968 C C . ALA A 1 125 ? 6.981 -0.243 -1.559 1.00 98.38 125 ALA A C 1
ATOM 970 O O . ALA A 1 125 ? 5.882 -0.285 -2.114 1.00 98.38 125 ALA A O 1
ATOM 971 N N . VAL A 1 126 ? 7.288 0.673 -0.645 1.00 98.31 126 VAL A N 1
ATOM 972 C CA . VAL A 1 126 ? 6.377 1.733 -0.199 1.00 98.31 126 VAL A CA 1
ATOM 973 C C . VAL A 1 126 ? 7.042 3.090 -0.393 1.00 98.31 126 VAL A C 1
ATOM 975 O O . VAL A 1 126 ? 8.159 3.297 0.073 1.00 98.31 126 VAL A O 1
ATOM 978 N N . ALA A 1 127 ? 6.333 4.023 -1.031 1.00 97.44 127 ALA A N 1
ATOM 979 C CA . ALA A 1 127 ? 6.738 5.414 -1.229 1.00 97.44 127 ALA A CA 1
ATOM 980 C C . ALA A 1 127 ? 5.650 6.361 -0.706 1.00 97.44 127 ALA A C 1
ATOM 982 O O . ALA A 1 127 ? 4.817 6.873 -1.457 1.00 97.44 127 ALA A O 1
ATOM 983 N N . SER A 1 128 ? 5.645 6.623 0.599 1.00 96.44 128 SER A N 1
ATOM 984 C CA . SER A 1 128 ? 4.545 7.334 1.250 1.00 96.44 128 SER A CA 1
ATOM 985 C C . SER A 1 128 ? 4.941 8.657 1.905 1.00 96.44 128 SER A C 1
ATOM 987 O O . SER A 1 128 ? 6.045 8.834 2.409 1.00 96.44 128 SER A O 1
ATOM 989 N N . SER A 1 129 ? 3.991 9.590 1.960 1.00 95.31 129 SER A N 1
ATOM 990 C CA . SER A 1 129 ? 4.118 10.835 2.737 1.00 95.31 129 SER A CA 1
ATOM 991 C C . SER A 1 129 ?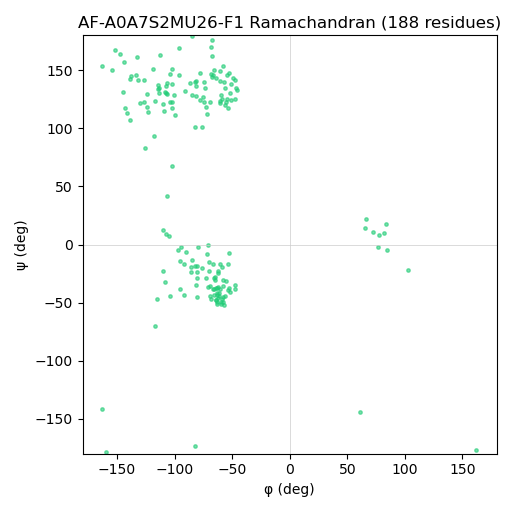 3.183 10.847 3.952 1.00 95.31 129 SER A C 1
ATOM 993 O O . SER A 1 129 ? 2.982 11.892 4.570 1.00 95.31 129 SER A O 1
ATOM 995 N N . SER A 1 130 ? 2.608 9.685 4.276 1.00 95.12 130 SER A N 1
ATOM 996 C CA . SER A 1 130 ? 1.642 9.484 5.353 1.00 95.12 130 SER A CA 1
ATOM 997 C C . SER A 1 130 ? 2.245 9.665 6.758 1.00 95.12 130 SER A C 1
ATOM 999 O O . SER A 1 130 ? 3.449 9.858 6.959 1.00 95.12 130 SER A O 1
ATOM 1001 N N . ARG A 1 131 ? 1.390 9.568 7.781 1.00 95.94 131 ARG A N 1
ATOM 1002 C CA . ARG A 1 131 ? 1.763 9.590 9.201 1.00 95.94 131 ARG A CA 1
ATOM 1003 C C . ARG A 1 131 ? 2.372 8.246 9.608 1.00 95.94 131 ARG A C 1
ATOM 1005 O O . ARG A 1 131 ? 1.656 7.290 9.897 1.00 95.94 131 ARG A O 1
ATOM 1012 N N . ARG A 1 132 ? 3.703 8.184 9.702 1.00 95.81 132 ARG A N 1
ATOM 1013 C CA . ARG A 1 132 ? 4.463 6.955 10.010 1.00 95.81 132 ARG A CA 1
ATOM 1014 C C . ARG A 1 132 ? 4.005 6.204 11.259 1.00 95.81 132 ARG A C 1
ATOM 1016 O O . ARG A 1 132 ? 3.906 4.981 11.232 1.00 95.81 132 ARG A O 1
ATOM 1023 N N . ASN A 1 133 ? 3.686 6.931 12.328 1.00 96.81 133 ASN A N 1
ATOM 1024 C CA . ASN A 1 133 ? 3.199 6.364 13.588 1.00 96.81 133 ASN A CA 1
ATOM 1025 C C . ASN A 1 133 ? 1.808 5.713 13.478 1.00 96.81 133 ASN A C 1
ATOM 1027 O O . ASN A 1 133 ? 1.436 4.944 14.358 1.00 96.81 133 ASN A O 1
ATOM 1031 N N . LYS A 1 134 ? 1.050 6.009 12.417 1.00 98.06 134 LYS A N 1
ATOM 1032 C CA . LYS A 1 134 ? -0.264 5.420 12.145 1.00 98.06 134 LYS A CA 1
ATOM 1033 C C . LYS A 1 134 ? -0.208 4.368 11.040 1.00 98.06 134 LYS A C 1
ATOM 1035 O O . LYS A 1 134 ? -0.770 3.293 11.218 1.00 98.06 134 LYS A O 1
ATOM 1040 N N . ALA A 1 135 ? 0.500 4.645 9.947 1.00 98.19 135 ALA A N 1
ATOM 1041 C CA . ALA A 1 135 ? 0.552 3.778 8.773 1.00 98.19 135 ALA A CA 1
ATOM 1042 C C . ALA A 1 135 ? 1.314 2.466 9.026 1.00 98.19 135 ALA A C 1
ATOM 1044 O O . ALA A 1 135 ? 0.832 1.399 8.657 1.00 98.19 135 ALA A O 1
ATOM 1045 N N . ILE A 1 136 ? 2.481 2.508 9.688 1.00 98.06 136 ILE A N 1
ATOM 1046 C CA . ILE A 1 136 ? 3.278 1.289 9.924 1.00 98.06 136 ILE A CA 1
ATOM 1047 C C . ILE A 1 136 ? 2.522 0.278 10.799 1.00 98.06 136 ILE A C 1
ATOM 1049 O O . ILE A 1 136 ? 2.449 -0.888 10.412 1.00 98.06 136 ILE A O 1
ATOM 1053 N N . PRO A 1 137 ? 1.937 0.659 11.952 1.00 98.56 137 PRO A N 1
ATOM 1054 C CA . PRO A 1 137 ? 1.176 -0.306 12.737 1.00 98.56 137 PRO A CA 1
ATOM 1055 C C . PRO A 1 137 ? -0.076 -0.816 12.010 1.00 98.56 137 PRO A C 1
ATOM 1057 O O . PRO A 1 137 ? -0.470 -1.951 12.248 1.00 98.56 137 PRO A O 1
ATOM 1060 N N . LEU A 1 138 ? -0.674 -0.025 11.108 1.00 98.62 138 LEU A N 1
ATOM 1061 C CA . LEU A 1 138 ? -1.810 -0.468 10.295 1.00 98.62 138 LEU A CA 1
ATOM 1062 C C . LEU A 1 138 ? -1.390 -1.547 9.289 1.00 98.62 138 LEU A C 1
ATOM 1064 O O . LEU A 1 138 ? -2.021 -2.598 9.234 1.00 98.62 138 LEU A O 1
ATOM 1068 N N . LEU A 1 139 ? -0.284 -1.336 8.566 1.00 98.50 139 LEU A N 1
ATOM 1069 C CA . LEU A 1 139 ? 0.295 -2.341 7.662 1.00 98.50 139 LEU A CA 1
ATOM 1070 C C . LEU A 1 139 ? 0.644 -3.645 8.394 1.00 98.50 139 LEU A C 1
ATOM 1072 O O . LEU A 1 139 ? 0.491 -4.725 7.833 1.00 98.50 139 LEU A O 1
ATOM 1076 N N . LYS A 1 140 ? 1.099 -3.548 9.649 1.00 98.44 140 LYS A N 1
ATOM 1077 C CA . LYS A 1 140 ? 1.381 -4.714 10.502 1.00 98.44 140 LYS A CA 1
ATOM 1078 C C . LYS A 1 140 ? 0.122 -5.419 11.004 1.00 98.44 140 LYS A C 1
ATOM 1080 O O . LYS A 1 140 ? 0.165 -6.609 11.284 1.00 98.44 140 LYS A O 1
ATOM 1085 N N . ALA A 1 141 ? -0.979 -4.689 11.160 1.00 98.12 141 ALA A N 1
ATOM 1086 C CA . ALA A 1 141 ? -2.243 -5.255 11.609 1.00 98.12 141 ALA A CA 1
ATOM 1087 C C . ALA A 1 141 ? -3.012 -5.926 10.464 1.00 98.12 141 ALA A C 1
ATOM 1089 O O . ALA A 1 141 ? -3.685 -6.921 10.708 1.00 98.12 141 ALA A O 1
ATOM 1090 N N . MET A 1 142 ? -2.925 -5.394 9.238 1.00 97.88 142 MET A N 1
ATOM 1091 C CA . MET A 1 142 ? -3.702 -5.861 8.086 1.00 97.88 142 MET A CA 1
ATOM 1092 C C . MET A 1 142 ? -3.238 -7.228 7.570 1.00 97.88 142 MET A C 1
ATOM 1094 O O . MET A 1 142 ? -2.149 -7.304 6.995 1.00 97.88 142 MET A O 1
ATOM 1098 N N . PRO A 1 143 ? -4.048 -8.294 7.706 1.00 97.31 143 PRO A N 1
ATOM 1099 C CA . PRO A 1 143 ? -3.709 -9.601 7.164 1.00 97.31 143 PRO A CA 1
ATOM 1100 C C . PRO A 1 143 ? -3.881 -9.625 5.638 1.00 97.31 143 PRO A C 1
ATOM 1102 O O . PRO A 1 143 ? -4.853 -9.094 5.108 1.00 97.31 143 PRO A O 1
ATOM 1105 N N . VAL A 1 144 ? -2.951 -10.282 4.945 1.00 96.38 144 VAL A N 1
ATOM 1106 C CA . VAL A 1 144 ? -3.024 -10.593 3.501 1.00 96.38 144 VAL A CA 1
ATOM 1107 C C . VAL A 1 144 ? -3.277 -12.085 3.272 1.00 96.38 144 VAL A C 1
ATOM 1109 O O . VAL A 1 144 ? -3.931 -12.473 2.304 1.00 96.38 144 VAL A O 1
ATOM 1112 N N . ALA A 1 145 ? -2.754 -12.919 4.170 1.00 94.88 145 ALA A N 1
ATOM 1113 C CA . ALA A 1 145 ? -2.945 -14.363 4.227 1.00 94.88 145 ALA A CA 1
ATOM 1114 C C . ALA A 1 145 ? -2.810 -14.834 5.690 1.00 94.88 145 ALA A C 1
ATOM 1116 O O . ALA A 1 145 ? -2.347 -14.061 6.538 1.00 94.88 145 ALA A O 1
ATOM 1117 N N . PRO A 1 146 ? -3.196 -16.080 6.029 1.00 94.25 146 PRO A N 1
ATOM 1118 C CA . PRO A 1 146 ? -2.996 -16.612 7.374 1.00 94.25 146 PRO A CA 1
ATOM 1119 C C . PRO A 1 146 ? -1.534 -16.488 7.827 1.00 94.25 146 PRO A C 1
ATOM 1121 O O . PRO A 1 146 ? -0.640 -17.070 7.222 1.00 94.25 146 PRO A O 1
ATOM 1124 N N . GLY A 1 147 ? -1.296 -15.717 8.893 1.00 95.25 147 GLY A N 1
ATOM 1125 C CA . GLY A 1 147 ? 0.045 -15.492 9.447 1.00 95.25 147 GLY A CA 1
ATOM 1126 C C . GLY A 1 147 ? 0.927 -14.505 8.674 1.00 95.25 147 GLY A C 1
ATOM 1127 O O . GLY A 1 147 ? 2.100 -14.382 9.006 1.00 95.25 147 GLY A O 1
ATOM 1128 N N . THR A 1 148 ? 0.395 -13.799 7.672 1.00 97.19 148 THR A N 1
ATOM 1129 C CA . THR A 1 148 ? 1.144 -12.815 6.874 1.00 97.19 148 THR A CA 1
ATOM 1130 C C . THR A 1 148 ? 0.377 -11.503 6.802 1.00 97.19 148 THR A C 1
ATOM 1132 O O . THR A 1 148 ? -0.761 -11.463 6.322 1.00 97.19 148 THR A O 1
ATOM 1135 N N . CYS A 1 149 ? 0.995 -10.418 7.261 1.00 97.81 149 CYS A N 1
ATOM 1136 C CA . CYS A 1 149 ? 0.446 -9.070 7.159 1.00 97.81 149 CYS A CA 1
ATOM 1137 C C . CYS A 1 149 ? 0.992 -8.323 5.937 1.00 97.81 149 CYS A C 1
ATOM 1139 O O . CYS A 1 149 ? 1.950 -8.756 5.299 1.00 97.81 149 CYS A O 1
ATOM 1141 N N . MET A 1 150 ? 0.404 -7.171 5.613 1.00 98.19 150 MET A N 1
ATOM 1142 C CA . MET A 1 150 ? 0.889 -6.329 4.515 1.00 98.19 150 MET A CA 1
ATOM 1143 C C . MET A 1 150 ? 2.365 -5.963 4.715 1.00 98.19 150 MET A C 1
ATOM 1145 O O . MET A 1 150 ? 3.164 -6.097 3.795 1.00 98.19 150 MET A O 1
ATOM 1149 N N . MET A 1 151 ? 2.770 -5.572 5.926 1.00 97.94 151 MET A N 1
ATOM 1150 C CA . MET A 1 151 ? 4.164 -5.189 6.181 1.00 97.94 151 MET A CA 1
ATOM 1151 C C . MET A 1 151 ? 5.174 -6.303 5.844 1.00 97.94 151 MET A C 1
ATOM 1153 O O . MET A 1 151 ? 6.281 -5.982 5.422 1.00 97.94 151 MET A O 1
ATOM 1157 N N . ASP A 1 152 ? 4.795 -7.579 5.967 1.00 97.69 152 ASP A N 1
ATOM 1158 C CA . ASP A 1 152 ? 5.679 -8.721 5.680 1.00 97.69 152 ASP A CA 1
ATOM 1159 C C . ASP A 1 152 ? 5.993 -8.879 4.183 1.00 97.69 152 ASP A C 1
ATOM 1161 O O . ASP A 1 152 ? 7.010 -9.468 3.824 1.00 97.69 152 ASP A O 1
ATOM 1165 N N . LEU A 1 153 ? 5.142 -8.349 3.294 1.00 97.19 153 LEU A N 1
ATOM 1166 C CA . LEU A 1 153 ? 5.385 -8.372 1.847 1.00 97.19 153 LEU A CA 1
ATOM 1167 C C . LEU A 1 153 ? 6.348 -7.265 1.406 1.00 97.19 153 LEU A C 1
ATOM 1169 O O . LEU A 1 153 ? 6.957 -7.370 0.339 1.00 97.19 153 LEU A O 1
ATOM 1173 N N . VAL A 1 154 ? 6.464 -6.185 2.184 1.00 97.81 154 VAL A N 1
ATOM 1174 C CA . VAL A 1 154 ? 7.307 -5.046 1.819 1.00 97.81 154 VAL A CA 1
ATOM 1175 C C . VAL A 1 154 ? 8.769 -5.407 2.048 1.00 97.81 154 VAL A C 1
ATOM 1177 O O . VAL A 1 154 ? 9.162 -5.818 3.137 1.00 97.81 154 VAL A O 1
ATOM 1180 N N . SER A 1 155 ? 9.600 -5.222 1.022 1.00 96.56 155 SER A N 1
ATOM 1181 C CA . SER A 1 155 ? 11.039 -5.460 1.143 1.00 96.56 155 SER A CA 1
ATOM 1182 C C . SER A 1 155 ? 11.629 -4.543 2.229 1.00 96.56 155 SER A C 1
ATOM 1184 O O . SER A 1 155 ? 11.403 -3.332 2.151 1.00 96.56 155 SER A O 1
ATOM 1186 N N . PRO A 1 156 ? 12.397 -5.067 3.209 1.00 91.81 156 PRO A N 1
ATOM 1187 C CA . PRO A 1 156 ? 12.817 -4.315 4.399 1.00 91.81 156 PRO A CA 1
ATOM 1188 C C . PRO A 1 156 ? 13.495 -2.969 4.109 1.00 91.81 156 PRO A C 1
ATOM 1190 O O . PRO A 1 156 ? 13.240 -1.986 4.803 1.00 91.81 156 PRO A O 1
ATOM 1193 N N . ASP A 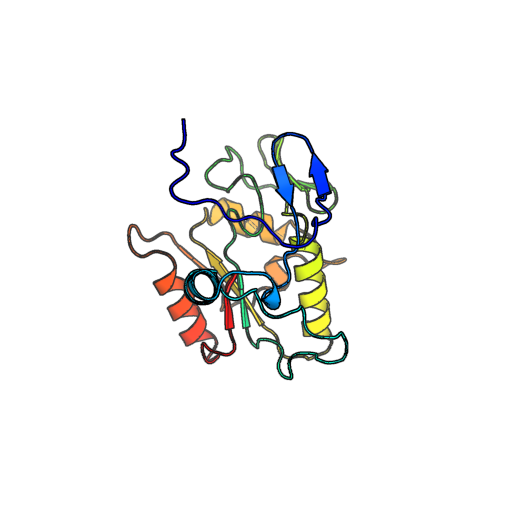1 157 ? 14.303 -2.910 3.049 1.00 94.88 157 ASP A N 1
ATOM 1194 C CA . ASP A 1 157 ? 15.056 -1.710 2.672 1.00 94.88 157 ASP A CA 1
ATOM 1195 C C . ASP A 1 157 ? 14.301 -0.782 1.710 1.00 94.88 157 ASP A C 1
ATOM 1197 O O . ASP A 1 157 ? 14.764 0.324 1.432 1.00 94.88 157 ASP A O 1
ATOM 1201 N N . LEU A 1 158 ? 13.133 -1.196 1.206 1.00 97.38 158 LEU A N 1
ATOM 1202 C CA . LEU A 1 158 ? 12.358 -0.464 0.197 1.00 97.38 158 LEU A CA 1
ATOM 1203 C C . LEU A 1 158 ? 11.107 0.192 0.797 1.00 97.38 158 LEU A C 1
ATOM 1205 O O . LEU A 1 158 ? 10.025 0.178 0.209 1.00 97.38 158 LEU A O 1
ATOM 1209 N N . PHE A 1 159 ? 11.262 0.773 1.985 1.00 97.69 159 PHE A N 1
ATOM 1210 C CA . PHE A 1 159 ? 10.214 1.513 2.679 1.00 97.69 159 PHE A CA 1
ATOM 1211 C C . PHE A 1 159 ? 10.630 2.974 2.862 1.00 97.69 159 PHE A C 1
ATOM 1213 O O . PHE A 1 159 ? 11.269 3.344 3.850 1.00 97.69 159 PHE A O 1
ATOM 1220 N N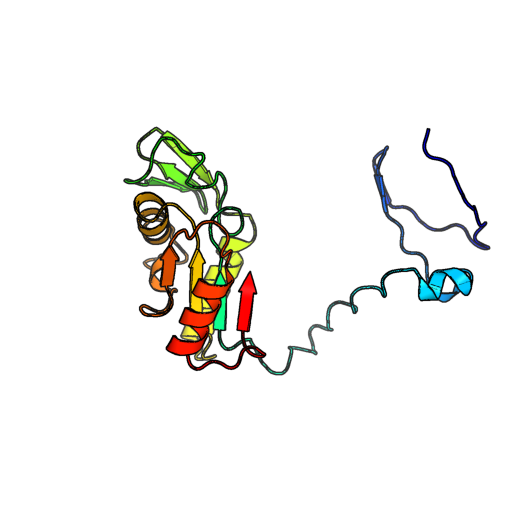 . GLU A 1 160 ? 10.232 3.827 1.922 1.00 97.31 160 GLU A N 1
ATOM 1221 C CA . GLU A 1 160 ? 10.454 5.265 2.001 1.00 97.31 160 GLU A CA 1
ATOM 1222 C C . GLU A 1 160 ? 9.192 5.961 2.485 1.00 97.31 160 GLU A C 1
ATOM 1224 O O . GLU A 1 160 ? 8.175 6.027 1.792 1.00 97.31 160 GLU A O 1
ATOM 1229 N N . MET A 1 161 ? 9.260 6.508 3.699 1.00 95.56 161 MET A N 1
ATOM 1230 C CA . MET A 1 161 ? 8.157 7.262 4.278 1.00 95.56 161 MET A CA 1
ATOM 1231 C C . MET A 1 161 ? 8.635 8.501 5.018 1.00 95.56 161 MET A C 1
ATOM 1233 O O . MET A 1 161 ? 9.180 8.422 6.123 1.00 95.56 161 MET A O 1
ATOM 1237 N N . TYR A 1 162 ? 8.384 9.650 4.406 1.00 92.31 162 TYR A N 1
ATOM 1238 C CA . TYR A 1 162 ? 8.663 10.970 4.959 1.00 92.31 162 TYR A CA 1
ATOM 1239 C C . TYR A 1 162 ? 7.878 12.037 4.198 1.00 92.31 162 TYR A C 1
ATOM 1241 O O . TYR A 1 162 ? 7.554 11.872 3.026 1.00 92.31 162 TYR A O 1
ATOM 1249 N N . TYR A 1 163 ? 7.586 13.155 4.856 1.00 88.38 163 TYR A N 1
ATOM 1250 C CA . TYR A 1 163 ? 6.963 14.310 4.219 1.00 88.38 163 TYR A CA 1
ATOM 1251 C C . TYR A 1 163 ? 8.015 15.396 3.987 1.00 88.38 163 TYR A C 1
ATOM 1253 O O . TYR A 1 163 ? 8.643 15.861 4.938 1.00 88.38 163 TYR A O 1
ATOM 1261 N N . ARG A 1 164 ? 8.187 15.818 2.731 1.00 84.56 164 ARG A N 1
ATOM 1262 C CA . ARG A 1 164 ? 9.007 16.977 2.355 1.00 84.56 164 ARG A CA 1
ATOM 1263 C C . ARG A 1 164 ? 8.149 17.965 1.581 1.00 84.56 164 ARG A C 1
ATOM 1265 O O . ARG A 1 164 ? 7.646 17.665 0.497 1.00 84.56 164 ARG A O 1
ATOM 1272 N N . LYS A 1 165 ? 7.928 19.136 2.181 1.00 82.12 165 LYS A N 1
ATOM 1273 C CA . LYS A 1 165 ? 7.047 20.167 1.625 1.00 82.12 165 LYS A CA 1
ATOM 1274 C C . LYS A 1 165 ? 7.580 20.611 0.260 1.00 82.12 165 LYS A C 1
ATOM 1276 O O . LYS A 1 165 ? 8.697 21.099 0.172 1.00 82.12 165 LYS A O 1
ATOM 1281 N N . GLY A 1 166 ? 6.760 20.471 -0.780 1.00 80.31 166 GLY A N 1
ATOM 1282 C CA . GLY A 1 166 ? 7.087 20.921 -2.139 1.00 80.31 166 GLY A CA 1
ATOM 1283 C C . GLY A 1 166 ? 7.900 19.940 -2.991 1.00 80.31 166 GLY A C 1
ATOM 1284 O O . GLY A 1 166 ? 8.073 20.204 -4.175 1.00 80.31 166 GLY A O 1
ATOM 1285 N N . GLU A 1 167 ? 8.351 18.802 -2.450 1.00 80.88 167 GLU A N 1
ATOM 1286 C CA . GLU A 1 167 ? 9.182 17.839 -3.202 1.00 80.88 167 GLU A CA 1
ATOM 1287 C C . GLU A 1 167 ? 8.379 16.686 -3.842 1.00 80.88 167 GLU A C 1
ATOM 1289 O O . GLU A 1 167 ? 8.876 15.984 -4.725 1.00 80.88 167 GLU A O 1
ATOM 1294 N N . GLY A 1 168 ? 7.118 16.493 -3.440 1.00 84.75 168 GLY A N 1
ATOM 1295 C CA . GLY A 1 168 ? 6.279 15.402 -3.947 1.00 84.75 168 GLY A CA 1
ATOM 1296 C C . GLY A 1 168 ? 6.861 14.014 -3.639 1.00 84.75 168 GLY A C 1
ATOM 1297 O O . GLY A 1 168 ? 7.435 13.807 -2.573 1.00 84.75 168 GLY A O 1
ATOM 1298 N N . LYS A 1 169 ? 6.688 13.059 -4.568 1.00 87.62 169 LYS A N 1
ATOM 1299 C CA . LYS A 1 169 ? 7.126 11.649 -4.440 1.00 87.62 169 LYS A CA 1
ATOM 1300 C C . LYS A 1 169 ? 8.463 11.327 -5.105 1.00 87.62 169 LYS A C 1
ATOM 1302 O O . LYS A 1 169 ? 8.948 10.203 -4.994 1.00 87.62 169 LYS A O 1
ATOM 1307 N N . ARG A 1 170 ? 9.061 12.289 -5.816 1.00 89.88 170 ARG A N 1
ATOM 1308 C CA . ARG A 1 170 ? 10.315 12.059 -6.551 1.00 89.88 170 ARG A CA 1
ATOM 1309 C C . ARG A 1 170 ? 11.448 11.572 -5.638 1.00 89.88 170 ARG A C 1
ATOM 1311 O O . ARG A 1 170 ? 12.075 10.587 -6.017 1.00 89.88 170 ARG A O 1
ATOM 1318 N N . PRO A 1 171 ? 11.681 12.161 -4.445 1.00 92.75 171 PRO A N 1
ATOM 1319 C CA . PRO A 1 171 ? 12.753 11.696 -3.567 1.00 92.75 171 PRO A CA 1
ATOM 1320 C C . PRO A 1 171 ? 12.544 10.258 -3.075 1.00 92.75 171 PRO A C 1
ATOM 1322 O O . PRO A 1 171 ? 13.502 9.493 -3.006 1.00 92.75 171 PRO A O 1
ATOM 1325 N N . HIS A 1 172 ? 11.298 9.860 -2.779 1.00 94.38 172 HIS A N 1
ATOM 1326 C CA . HIS A 1 172 ? 10.976 8.494 -2.351 1.00 94.38 172 HIS A CA 1
ATOM 1327 C C . HIS A 1 172 ? 11.287 7.490 -3.450 1.00 94.38 172 HIS A C 1
ATOM 1329 O O . HIS A 1 172 ? 11.988 6.513 -3.215 1.00 94.38 172 HIS A O 1
ATOM 1335 N N . VAL A 1 173 ? 10.788 7.751 -4.661 1.00 93.44 173 VAL A N 1
ATOM 1336 C CA . VAL A 1 173 ? 10.991 6.857 -5.805 1.00 93.44 173 VAL A CA 1
ATOM 1337 C C . VAL A 1 173 ? 12.471 6.769 -6.159 1.00 93.44 173 VAL A C 1
ATOM 1339 O O . VAL A 1 173 ? 12.965 5.670 -6.388 1.00 93.44 173 VAL A O 1
ATOM 1342 N N . GLN A 1 174 ? 13.198 7.888 -6.140 1.00 94.50 174 GLN A N 1
ATOM 1343 C CA . GLN A 1 174 ? 14.638 7.893 -6.383 1.00 94.50 174 GLN A CA 1
ATOM 1344 C C . GLN A 1 174 ? 15.390 7.034 -5.356 1.00 94.50 174 GLN A C 1
ATOM 1346 O O . GLN A 1 174 ? 16.152 6.155 -5.752 1.00 94.50 174 GLN A O 1
ATOM 1351 N N . ALA A 1 175 ? 15.123 7.215 -4.060 1.00 96.50 175 ALA A N 1
ATOM 1352 C CA . ALA A 1 175 ? 15.750 6.409 -3.014 1.00 96.50 175 ALA A CA 1
ATOM 1353 C C . ALA A 1 175 ? 15.421 4.910 -3.160 1.00 96.50 175 ALA A C 1
ATOM 1355 O O . ALA A 1 175 ? 16.295 4.063 -2.986 1.00 96.50 175 ALA A O 1
ATOM 1356 N N . ILE A 1 176 ? 14.188 4.562 -3.542 1.00 97.62 176 ILE A N 1
ATOM 1357 C CA . ILE A 1 176 ? 13.793 3.169 -3.804 1.00 97.62 176 ILE A CA 1
ATOM 1358 C C . ILE A 1 176 ? 14.530 2.597 -5.021 1.00 97.62 176 ILE A C 1
ATOM 1360 O O . ILE A 1 176 ? 14.985 1.454 -4.974 1.00 97.62 176 ILE A O 1
ATOM 1364 N N . LEU A 1 177 ? 14.660 3.354 -6.111 1.00 95.44 177 LEU A N 1
ATOM 1365 C CA . LEU A 1 177 ? 15.391 2.922 -7.307 1.00 95.44 177 LEU A CA 1
ATOM 1366 C C . LEU A 1 177 ? 16.871 2.678 -6.990 1.00 95.44 177 LEU A C 1
ATOM 1368 O O . LEU A 1 177 ? 17.396 1.618 -7.326 1.00 95.44 177 LEU A O 1
ATOM 1372 N N . GLU A 1 178 ? 17.508 3.605 -6.270 1.00 96.62 178 GLU A N 1
ATOM 1373 C CA . GLU A 1 178 ? 18.904 3.492 -5.830 1.00 96.62 178 GLU A CA 1
ATOM 1374 C C . GLU A 1 178 ? 19.126 2.251 -4.953 1.00 96.62 178 GLU A C 1
ATOM 1376 O O . GLU A 1 178 ? 20.041 1.470 -5.208 1.00 96.62 178 GLU A O 1
ATOM 1381 N N . LYS A 1 179 ? 18.257 2.012 -3.961 1.00 97.44 179 LYS A N 1
ATOM 1382 C CA . LYS A 1 179 ? 18.359 0.849 -3.062 1.00 97.44 179 LYS A CA 1
ATOM 1383 C C . LYS A 1 179 ? 18.025 -0.474 -3.741 1.00 97.44 179 LYS A C 1
ATOM 1385 O O . LYS A 1 179 ? 18.603 -1.508 -3.421 1.00 97.44 179 LYS A O 1
ATOM 1390 N N . SER A 1 180 ? 17.051 -0.469 -4.646 1.00 96.62 180 SER A N 1
ATOM 1391 C CA . SER A 1 180 ? 16.578 -1.694 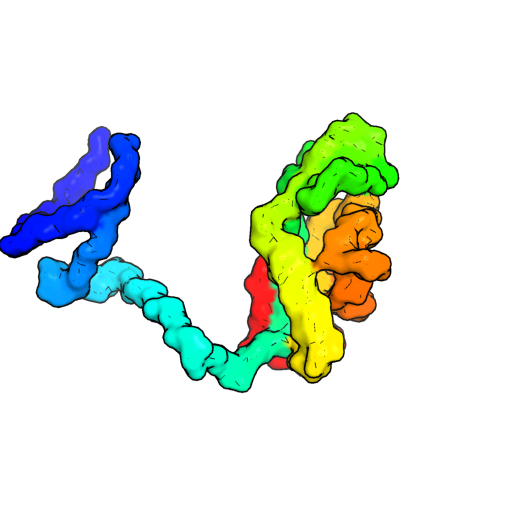-5.288 1.00 96.62 180 SER A CA 1
ATOM 1392 C C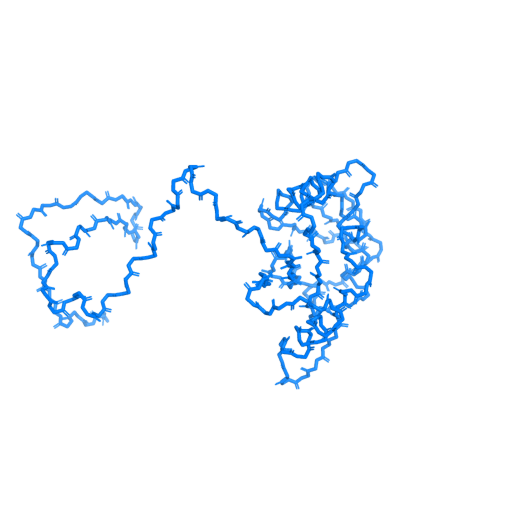 . SER A 1 180 ? 17.485 -2.149 -6.430 1.00 96.62 180 SER A C 1
ATOM 1394 O O . SER A 1 180 ? 17.511 -3.349 -6.720 1.00 96.62 180 SER A O 1
ATOM 1396 N N . GLY A 1 181 ? 18.181 -1.221 -7.095 1.00 94.00 181 GLY A N 1
ATOM 1397 C CA . GLY A 1 181 ? 18.932 -1.481 -8.324 1.00 94.00 181 GLY A CA 1
ATOM 1398 C C . GLY A 1 181 ? 18.047 -1.878 -9.512 1.00 94.00 181 GLY A C 1
ATOM 1399 O O . GLY A 1 181 ? 18.551 -2.425 -10.492 1.00 94.00 181 GLY A O 1
ATOM 1400 N N . VAL A 1 182 ? 16.725 -1.672 -9.427 1.00 89.69 182 VAL A N 1
ATOM 1401 C CA . VAL A 1 182 ? 15.790 -2.005 -10.511 1.00 89.69 182 VAL A CA 1
ATOM 1402 C C . VAL A 1 182 ? 15.733 -0.852 -11.511 1.00 89.69 182 VAL A C 1
ATOM 1404 O O . VAL A 1 182 ? 15.502 0.286 -11.100 1.00 89.69 182 VAL A O 1
ATOM 1407 N N . PRO A 1 183 ? 15.904 -1.120 -12.818 1.00 86.31 183 PRO A N 1
ATOM 1408 C CA . PRO A 1 183 ? 15.715 -0.116 -13.858 1.00 86.31 183 PRO A CA 1
ATOM 1409 C C . PRO A 1 183 ? 14.301 0.497 -13.824 1.00 86.31 183 PRO A C 1
ATOM 1411 O O . PRO A 1 183 ? 13.338 -0.248 -13.632 1.00 86.31 183 PRO A O 1
ATOM 1414 N N . PRO A 1 184 ? 14.134 1.819 -14.035 1.00 87.50 184 PRO A N 1
ATOM 1415 C CA . PRO A 1 184 ? 12.825 2.477 -13.950 1.00 87.50 184 PRO A CA 1
ATOM 1416 C C . PRO A 1 184 ? 11.733 1.885 -14.854 1.00 87.50 184 PRO A C 1
ATOM 1418 O O . PRO A 1 184 ? 10.565 1.894 -14.483 1.00 87.50 184 PRO A O 1
ATOM 1421 N N . ASP A 1 185 ? 12.097 1.336 -16.015 1.00 87.50 185 ASP A N 1
ATOM 1422 C CA . ASP A 1 185 ? 11.188 0.681 -16.968 1.00 87.50 185 ASP A CA 1
ATOM 1423 C C . ASP A 1 185 ? 10.659 -0.683 -16.486 1.00 87.50 185 ASP A C 1
ATOM 1425 O O . ASP A 1 185 ? 9.753 -1.250 -17.092 1.00 87.50 185 ASP A O 1
ATOM 1429 N N . GLN A 1 186 ? 11.190 -1.202 -15.376 1.00 86.81 186 GLN A N 1
ATOM 1430 C CA . GLN A 1 186 ? 10.751 -2.441 -14.726 1.00 86.81 186 GLN A CA 1
ATOM 1431 C C . GLN A 1 186 ? 9.986 -2.179 -13.421 1.00 86.81 186 GLN A C 1
ATOM 1433 O O . GLN A 1 186 ? 9.716 -3.122 -12.665 1.00 86.81 186 GLN A O 1
ATOM 1438 N N . VAL A 1 187 ? 9.657 -0.911 -13.148 1.00 90.50 187 VAL A N 1
ATOM 1439 C CA . VAL A 1 187 ? 8.947 -0.469 -11.947 1.00 90.50 187 VAL A CA 1
ATOM 1440 C C . VAL A 1 187 ? 7.516 -0.072 -12.279 1.00 90.50 187 VAL A C 1
ATOM 1442 O O . VAL A 1 187 ? 7.270 0.740 -13.167 1.00 90.50 187 VAL A O 1
ATOM 1445 N N . LEU A 1 188 ? 6.570 -0.598 -11.505 1.00 94.69 188 LEU A N 1
ATOM 1446 C CA . LEU A 1 188 ? 5.195 -0.115 -11.477 1.00 94.69 188 LEU A CA 1
ATOM 1447 C C . LEU A 1 188 ? 4.992 0.742 -10.224 1.00 94.69 188 LEU A C 1
ATOM 1449 O O . LEU A 1 188 ? 5.213 0.262 -9.115 1.00 94.69 188 LEU A O 1
ATOM 1453 N N . PHE A 1 189 ? 4.575 1.995 -10.395 1.00 93.56 189 PHE A N 1
ATOM 1454 C CA . PHE A 1 189 ? 4.225 2.894 -9.294 1.00 93.56 189 PHE A CA 1
ATOM 1455 C C . PHE A 1 189 ? 2.706 3.063 -9.233 1.00 93.56 189 PHE A C 1
ATOM 1457 O O . PHE A 1 189 ? 2.091 3.353 -10.262 1.00 93.56 189 PHE A O 1
ATOM 1464 N N . LEU A 1 190 ? 2.129 2.869 -8.046 1.00 90.44 190 LEU A N 1
ATOM 1465 C CA . LEU A 1 190 ? 0.691 2.901 -7.771 1.00 90.44 190 LEU A CA 1
ATOM 1466 C C . LEU A 1 190 ? 0.359 3.968 -6.729 1.00 90.44 190 LEU A C 1
ATOM 1468 O O . LEU A 1 190 ? 1.057 4.009 -5.688 1.00 90.44 190 LEU A O 1
#

InterPro domains:
  IPR010036 Magnesium-dependent phosphatase-1, eukaryotic/archaeal-type [PF12689] (56-189)
  IPR010036 Magnesium-dependent phosphatase-1, eukaryotic/archaeal-type [PTHR17901] (52-189)
  IPR023214 HAD superfamily [G3DSA:3.40.50.1000] (49-190)
  IPR036412 HAD-like superfamily [SSF56784] (58-189)

Foldseek 3Di:
DDDDPDDDDFPDDWDWDDDPPDIDTDDPPVRDDPVVVVVDDDPDPDDDDPVCPPPAAQLEEEEEPPPTFKPPAQVPDPFAPPWDDPDQQWIAGPVRDIMGTDPCNLVVLLVLVVCVVVPSNHAYAYQYAGDPRHVVNVQVNHDSDVVDGNVNRHDPQRYHYHDDPPPPRVVSVVSNCVVVVGDPVSYHYD

Mean predicted aligned error: 12.5 Å

Sequence (190 aa):
ATDVLRAWWLPRPVRVKGQPGVWRTSVPAQVLPPALHAVLPRAAPAPPSPAEMPDRLPRLIVFDLDGVVWSPEMYQTRGGAPYRIASEGVAINSTGEEIFLHDAVLRVWSLLLRLSTEGHGIRVAVASSSRRNKAIPLLKAMPVAPGTCMMDLVSPDLFEMYYRKGEGKRPHVQAILEKSGVPPDQ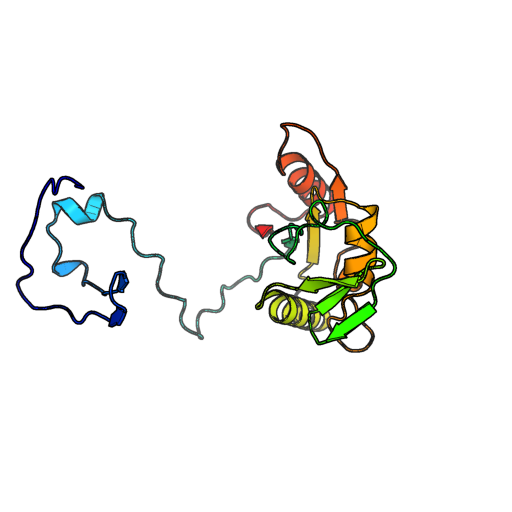VLFL

pLDDT: mean 85.92, std 15.39, range [40.5, 98.75]

Nearest PDB structures (foldseek):
  4dcc-assembly1_A  TM=6.440E-01  e=2.601E-02  Bacteroides thetaiotaomicron
  4dfd-assembly2_B  TM=6.401E-01  e=3.822E-02  Bacteroides thetaiotaomicron
  4f72-assembly2_B  TM=6.225E-01  e=7.738E-02  Bacteroides thetaiotaomicron VPI-5482
  8k7z-assembly1_A  TM=3.512E-01  e=5.003E+00  synthetic construct

Organism: NCBI:txid1333877

Radius of gyration: 21.98 Å; Cα contacts (8 Å, |Δi|>4): 263; chains: 1; bounding box: 49×46×59 Å